Protein AF-A0A6V7JH47-F1 (afdb_monomer_lite)

InterPro domains:
  IPR002350 Kazal domain [PS51465] (185-225)
  IPR004156 Organic anion transporter polypeptide [PF03137] (1-206)
  IPR004156 Organic anion transporter polypeptide [PTHR11388] (1-222)
  IPR036058 Kazal domain superfamily [SSF100895] (189-223)
  IPR036259 MFS transporter superfamily [G3DSA:1.20.1250.20] (1-189)
  IPR036259 MFS transporter superfamily [SSF103473] (5-165)

pLDDT: mean 77.14, std 17.33, range [32.75, 96.62]

Radius of gyration: 30.22 Å; chains: 1; bounding box: 65×41×90 Å

Foldseek 3Di:
DPPPPVVVVVVVVVVVVVVVVVVVPDDPDDVVRVVVVVVVVVVVVVVDPDDDDDDDPDPPDPDVVVVVVVVVVQVPPPVNVVVVVVVVVLCVVCVVCLVCQLVCCCVQVVDDSVVSCCCSVVVVVVVVVVVVVVVVVCCVVVVDDPVVVVVVVVVVSVVVVVVVVVVVVPGDPVVVLQVVVVDDPPLPDPLCVVQVCPDDDQDWDADPVRDIDRDCSSVNNPDDD

Sequence (225 aa):
WLGAWWMGWIILAILLSIFAIIIALFPKTLPRAAARKVLALERSSKSTGMEKNTADEPVRPASLKDMAQTFKRLLSNNTLMCNNLATVFYFLGYMPYWIFMPKYIETQYRQSASFSSLITGTVGLVFTAFGILLSGLIISKFKPRARYLAGWNVIVALISVMGMISYAFLKCTANDNQIIMSGVPGAQSACIEDCNCDYVTYNPVCSDDGRTFISACHAGCKTLT

Organism: NCBI:txid1563983

Secondary structure (DSSP, 8-state):
---STTHHHHHHHHHHHHHHHHHHTS-SS-HHHHHHHHHHHHHHHHT--S---S---------HHHHHHHHHHHHT-HHHHHHHHHHHHHHHHHHHHHHHHHHHHHHHS---HHHHHHHHHHHHHHHHHHHHHHHHHHHHHH---HHHHHHHHHHHHHHHHHHHHHHHH---GGGGGGGGGSS-TT---THHHHHTGGG-----EE-TTS-EESSTTTTT-SS--

Structure (mmCIF, N/CA/C/O backbone):
data_AF-A0A6V7JH47-F1
#
_entry.id   AF-A0A6V7JH47-F1
#
loop_
_atom_site.group_PDB
_atom_site.id
_atom_site.type_symbol
_atom_site.label_atom_id
_atom_site.label_alt_id
_atom_site.label_comp_id
_atom_site.label_asym_id
_atom_site.label_entity_id
_atom_site.label_seq_id
_atom_site.pdbx_PDB_ins_code
_atom_site.Cartn_x
_atom_site.Cartn_y
_atom_site.Cartn_z
_atom_site.occupancy
_atom_site.B_iso_or_equiv
_atom_site.auth_seq_id
_atom_site.auth_comp_id
_atom_site.auth_asym_id
_atom_site.auth_atom_id
_atom_site.pdbx_PDB_model_num
ATOM 1 N N . TRP A 1 1 ? 26.624 4.850 -11.011 1.00 40.78 1 TRP A N 1
ATOM 2 C CA . TRP A 1 1 ? 26.764 5.886 -9.969 1.00 40.78 1 TRP A CA 1
ATOM 3 C C . TRP A 1 1 ? 25.389 6.119 -9.355 1.00 40.78 1 TRP A C 1
ATOM 5 O O . TRP A 1 1 ? 24.481 6.505 -10.081 1.00 40.78 1 TRP A O 1
ATOM 15 N N . LEU A 1 2 ? 25.191 5.794 -8.073 1.00 50.34 2 LEU A N 1
ATOM 16 C CA . LEU A 1 2 ? 23.960 6.150 -7.357 1.00 50.34 2 LEU A CA 1
ATOM 17 C C . LEU A 1 2 ? 23.964 7.677 -7.195 1.00 50.34 2 LEU A C 1
ATOM 19 O O . LEU A 1 2 ? 24.786 8.205 -6.453 1.00 50.34 2 LEU A O 1
ATOM 23 N N . GLY A 1 3 ? 23.116 8.382 -7.951 1.00 71.31 3 GLY A N 1
ATOM 24 C CA . GLY A 1 3 ? 22.941 9.836 -7.839 1.00 71.31 3 GLY A CA 1
ATOM 25 C C . GLY A 1 3 ? 22.455 10.257 -6.446 1.00 71.31 3 GLY A C 1
ATOM 26 O O . GLY A 1 3 ? 22.307 9.420 -5.562 1.00 71.31 3 GLY A O 1
ATOM 27 N N . ALA A 1 4 ? 22.189 11.548 -6.232 1.00 80.12 4 ALA A N 1
ATOM 28 C CA . ALA A 1 4 ? 21.815 12.133 -4.935 1.00 80.12 4 ALA A CA 1
ATOM 29 C C . ALA A 1 4 ? 20.419 11.704 -4.402 1.00 80.12 4 ALA A C 1
ATOM 31 O O . ALA A 1 4 ? 19.562 12.533 -4.110 1.00 80.12 4 ALA A O 1
ATOM 32 N N . TRP A 1 5 ? 20.184 10.399 -4.245 1.00 78.38 5 TRP A N 1
ATOM 33 C CA . TRP A 1 5 ? 18.945 9.782 -3.759 1.00 78.38 5 TRP A CA 1
ATOM 34 C C . TRP A 1 5 ? 18.572 10.221 -2.334 1.00 78.38 5 TRP A C 1
ATOM 36 O O . TRP A 1 5 ? 17.400 10.235 -1.967 1.00 78.38 5 TRP A O 1
ATOM 46 N N . TRP A 1 6 ? 19.565 10.631 -1.543 1.00 85.88 6 TRP A N 1
ATOM 47 C CA . TRP A 1 6 ? 19.395 11.102 -0.171 1.00 85.88 6 TRP A CA 1
ATOM 48 C C . TRP A 1 6 ? 18.726 12.482 -0.066 1.00 85.88 6 TRP A C 1
ATOM 50 O O . TRP A 1 6 ? 18.112 12.781 0.958 1.00 85.88 6 TRP A O 1
ATOM 60 N N . MET A 1 7 ? 18.780 13.304 -1.121 1.00 86.06 7 MET A N 1
ATOM 61 C CA . MET A 1 7 ? 18.179 14.646 -1.127 1.00 86.06 7 MET A CA 1
ATOM 62 C C . MET A 1 7 ? 16.661 14.608 -0.919 1.00 86.06 7 MET A C 1
ATOM 64 O O . MET A 1 7 ? 16.105 15.494 -0.269 1.00 86.06 7 MET A O 1
ATOM 68 N N . GLY A 1 8 ? 15.990 13.559 -1.408 1.00 86.56 8 GLY A N 1
ATOM 69 C CA . GLY A 1 8 ? 14.551 13.378 -1.205 1.00 86.56 8 GLY A CA 1
ATOM 70 C C . GLY A 1 8 ? 14.170 13.281 0.276 1.00 86.56 8 GLY A C 1
ATOM 71 O O . GLY A 1 8 ? 13.184 13.885 0.696 1.00 86.56 8 GLY A O 1
ATOM 72 N N . TRP A 1 9 ? 14.982 12.600 1.091 1.00 90.62 9 TRP A N 1
ATOM 73 C CA . TRP A 1 9 ? 14.731 12.456 2.529 1.00 90.62 9 TRP A CA 1
ATOM 74 C C . TRP A 1 9 ? 14.837 13.783 3.278 1.00 90.62 9 TRP A C 1
ATOM 76 O O . TRP A 1 9 ? 14.042 14.030 4.181 1.00 90.62 9 TRP A O 1
ATOM 86 N N . ILE A 1 10 ? 15.768 14.656 2.883 1.00 94.69 10 ILE A N 1
ATOM 87 C CA . ILE A 1 10 ? 15.931 15.979 3.501 1.00 94.69 10 ILE A CA 1
ATOM 88 C C . ILE A 1 10 ? 14.707 16.852 3.220 1.00 94.69 10 ILE A C 1
ATOM 90 O O . ILE A 1 10 ? 14.146 17.440 4.144 1.00 94.69 10 ILE A O 1
ATOM 94 N N . ILE A 1 11 ? 14.253 16.896 1.963 1.00 94.00 11 ILE A N 1
ATOM 95 C CA . ILE A 1 11 ? 13.069 17.676 1.576 1.00 94.00 11 ILE A CA 1
ATOM 96 C C . ILE A 1 11 ? 11.831 17.170 2.332 1.00 94.00 11 ILE A C 1
ATOM 98 O O . ILE A 1 11 ? 11.093 17.967 2.913 1.00 94.00 11 ILE A O 1
ATOM 102 N N . LEU A 1 12 ? 11.632 15.848 2.392 1.00 92.81 12 LEU A N 1
ATOM 103 C CA . LEU A 1 12 ? 10.528 15.242 3.141 1.00 92.81 12 LEU A CA 1
ATOM 104 C C . LEU A 1 12 ? 10.603 15.552 4.642 1.00 92.81 12 LEU A C 1
ATOM 106 O O . LEU A 1 12 ? 9.580 15.880 5.240 1.00 92.81 12 LEU A O 1
ATOM 110 N N . ALA A 1 13 ? 11.789 15.497 5.250 1.00 95.12 13 ALA A N 1
ATOM 111 C CA . ALA A 1 13 ? 11.975 15.806 6.666 1.00 95.12 13 ALA A CA 1
ATOM 112 C C . ALA A 1 13 ? 11.618 17.263 6.993 1.00 95.12 13 ALA A C 1
ATOM 114 O O . ALA A 1 13 ? 10.931 17.516 7.986 1.00 95.12 13 ALA A O 1
ATOM 115 N N . ILE A 1 14 ? 12.025 18.215 6.147 1.00 96.62 14 ILE A N 1
ATOM 116 C CA . ILE A 1 14 ? 11.687 19.636 6.316 1.00 96.62 14 ILE A CA 1
ATOM 117 C C . ILE A 1 14 ? 10.168 19.829 6.228 1.00 96.62 14 ILE A C 1
ATOM 119 O O . ILE A 1 14 ? 9.575 20.433 7.123 1.00 96.62 14 ILE A O 1
ATOM 123 N N . LEU A 1 15 ? 9.524 19.267 5.200 1.00 95.81 15 LEU A N 1
ATOM 124 C CA . LEU A 1 15 ? 8.072 19.369 5.023 1.00 95.81 15 LEU A CA 1
ATOM 125 C C . LEU A 1 15 ? 7.312 18.766 6.212 1.00 95.81 15 LEU A C 1
ATOM 127 O O . LEU A 1 15 ? 6.431 19.416 6.776 1.00 95.81 15 LEU A O 1
ATOM 131 N N . LEU A 1 16 ? 7.677 17.554 6.639 1.00 95.50 16 LEU A N 1
ATOM 132 C CA . LEU A 1 16 ? 7.055 16.893 7.788 1.00 95.50 16 LEU A CA 1
ATOM 133 C C . LEU A 1 16 ? 7.276 17.662 9.095 1.00 95.50 16 LEU A C 1
ATOM 135 O O . LEU A 1 16 ? 6.368 17.702 9.923 1.00 95.50 16 LEU A O 1
ATOM 139 N N . SER A 1 17 ? 8.429 18.310 9.271 1.00 95.75 17 SER A N 1
ATOM 140 C CA . SER A 1 17 ? 8.703 19.140 10.452 1.00 95.75 17 SER A CA 1
ATOM 141 C C . SER A 1 17 ? 7.778 20.356 10.515 1.00 95.75 17 SER A C 1
ATOM 143 O O . SER A 1 17 ? 7.236 20.657 11.577 1.00 95.75 17 SER A O 1
ATOM 145 N N . ILE A 1 18 ? 7.523 21.013 9.378 1.00 96.19 18 ILE A N 1
ATOM 146 C CA . ILE A 1 18 ? 6.571 22.133 9.298 1.00 96.19 18 ILE A CA 1
ATOM 147 C C . ILE A 1 18 ? 5.164 21.666 9.698 1.00 96.19 18 ILE A C 1
ATOM 149 O O . ILE A 1 18 ? 4.524 22.286 10.549 1.00 96.19 18 ILE A O 1
ATOM 153 N N . PHE A 1 19 ? 4.696 20.541 9.146 1.00 95.44 19 PHE A N 1
ATOM 154 C CA . PHE A 1 19 ? 3.393 19.975 9.515 1.00 95.44 19 PHE A CA 1
ATOM 155 C C . PHE A 1 19 ? 3.327 19.561 10.987 1.00 95.44 19 PHE A C 1
ATOM 157 O O . PHE A 1 19 ? 2.314 19.802 11.643 1.00 95.44 19 PHE A O 1
ATOM 164 N N . ALA A 1 20 ? 4.397 18.976 11.525 1.00 94.94 20 ALA A N 1
ATOM 165 C CA . ALA A 1 20 ? 4.473 18.596 12.929 1.00 94.94 20 ALA A CA 1
ATOM 166 C C . ALA A 1 20 ? 4.354 19.816 13.853 1.00 94.94 20 ALA A C 1
ATOM 168 O O . ALA A 1 20 ? 3.627 19.744 14.842 1.00 94.94 20 ALA A O 1
ATOM 169 N N . ILE A 1 21 ? 4.990 20.943 13.510 1.00 95.31 21 ILE A N 1
ATOM 170 C CA . ILE A 1 21 ? 4.847 22.202 14.255 1.00 95.31 21 ILE A CA 1
ATOM 171 C C . ILE A 1 21 ? 3.389 22.669 14.222 1.00 95.31 21 ILE A C 1
ATOM 173 O O . ILE A 1 21 ? 2.818 22.919 15.279 1.00 95.31 21 ILE A O 1
ATOM 177 N N . ILE A 1 22 ? 2.750 22.712 13.048 1.00 93.81 22 ILE A N 1
ATOM 178 C CA . ILE A 1 22 ? 1.334 23.111 12.924 1.00 93.81 22 ILE A CA 1
ATOM 179 C C . ILE A 1 22 ? 0.430 22.216 13.785 1.00 93.81 22 ILE A C 1
ATOM 181 O O . ILE A 1 22 ? -0.454 22.715 14.479 1.00 93.81 22 ILE A O 1
ATOM 185 N N . ILE A 1 23 ? 0.663 20.900 13.780 1.00 91.06 23 ILE A N 1
ATOM 186 C CA . ILE A 1 23 ? -0.092 19.949 14.606 1.00 91.06 23 ILE A CA 1
ATOM 187 C C . ILE A 1 23 ? 0.196 20.162 16.100 1.00 91.06 23 ILE A C 1
ATOM 189 O O . ILE A 1 23 ? -0.720 20.065 16.912 1.00 91.06 23 ILE A O 1
ATOM 193 N N . ALA A 1 24 ? 1.430 20.496 16.478 1.00 91.06 24 ALA A N 1
ATOM 194 C CA . ALA A 1 24 ? 1.808 20.755 17.866 1.00 91.06 24 ALA A CA 1
ATOM 195 C C . ALA A 1 24 ? 1.143 22.012 18.455 1.00 91.06 24 ALA A C 1
ATOM 197 O O . ALA A 1 24 ? 0.976 22.086 19.673 1.00 91.06 24 ALA A O 1
ATOM 198 N N . LEU A 1 25 ? 0.722 22.971 17.619 1.00 91.62 25 LEU A N 1
ATOM 199 C CA . LEU A 1 25 ? -0.078 24.121 18.060 1.00 91.62 25 LEU A CA 1
ATOM 200 C C . LEU A 1 25 ? -1.513 23.731 18.457 1.00 91.62 25 LEU A C 1
ATOM 202 O O . LEU A 1 25 ? -2.182 24.505 19.145 1.00 91.62 25 LEU A O 1
ATOM 206 N N . PHE A 1 26 ? -2.009 22.554 18.055 1.00 88.62 26 PHE A N 1
ATOM 207 C CA . PHE A 1 26 ? -3.324 22.107 18.503 1.00 88.62 26 PHE A CA 1
ATOM 208 C C . PHE A 1 26 ? -3.313 21.781 20.004 1.00 88.62 26 PHE A C 1
ATOM 210 O O . PHE A 1 26 ? -2.362 21.192 20.525 1.00 88.62 26 PHE A O 1
ATOM 217 N N . PRO A 1 27 ? -4.395 22.116 20.728 1.00 82.50 27 PRO A N 1
ATOM 218 C CA . PRO A 1 27 ? -4.491 21.820 22.147 1.00 82.50 27 PRO A CA 1
ATOM 219 C C . PRO A 1 27 ? -4.457 20.307 22.386 1.00 82.50 27 PRO A C 1
ATOM 221 O O . PRO A 1 27 ? -5.116 19.538 21.683 1.00 82.50 27 PRO A O 1
ATOM 224 N N . LYS A 1 28 ? -3.755 19.885 23.449 1.00 76.06 28 LYS A N 1
ATOM 225 C CA . LYS A 1 28 ? -3.611 18.469 23.856 1.00 76.06 28 LYS A CA 1
ATOM 226 C C . LYS A 1 28 ? -4.944 17.724 23.961 1.00 76.06 28 LYS A C 1
ATOM 228 O O . LYS A 1 28 ? -4.995 16.509 23.801 1.00 76.06 28 LYS A O 1
ATOM 233 N N . THR A 1 29 ? -6.024 18.446 24.251 1.00 76.50 29 THR A N 1
ATOM 234 C CA . THR A 1 29 ? -7.383 17.916 24.189 1.00 76.50 29 THR A CA 1
ATOM 235 C C . THR A 1 29 ? -8.270 18.899 23.446 1.00 76.50 29 THR A C 1
ATOM 237 O O . THR A 1 29 ? -8.327 20.080 23.779 1.00 76.50 29 THR A O 1
ATOM 240 N N . LEU A 1 30 ? -8.977 18.409 22.430 1.00 80.56 30 LEU A N 1
ATOM 241 C CA . LEU A 1 30 ? -9.999 19.202 21.762 1.00 80.56 30 LEU A CA 1
ATOM 242 C C . LEU A 1 30 ? -11.164 19.429 22.745 1.00 80.56 30 LEU A C 1
ATOM 244 O O . LEU A 1 30 ? -11.614 18.462 23.370 1.00 80.56 30 LEU A O 1
ATOM 248 N N . PRO A 1 31 ? -11.723 20.648 22.851 1.00 74.94 31 PRO A N 1
ATOM 249 C CA . PRO A 1 31 ? -12.793 20.963 23.807 1.00 74.94 31 PRO A CA 1
ATOM 250 C C . PRO A 1 31 ? -14.026 20.062 23.630 1.00 74.94 31 PRO A C 1
ATOM 252 O O . PRO A 1 31 ? -14.674 19.669 24.597 1.00 74.94 31 PRO A O 1
ATOM 255 N N . ARG A 1 32 ? -14.298 19.620 22.396 1.00 74.00 32 ARG A N 1
ATOM 256 C CA . ARG A 1 32 ? -15.377 18.672 22.082 1.00 74.00 32 ARG A CA 1
ATOM 257 C C . ARG A 1 32 ? -15.099 17.247 22.584 1.00 74.00 32 ARG A C 1
ATOM 259 O O . ARG A 1 32 ? -16.035 16.535 22.943 1.00 74.00 32 ARG A O 1
ATOM 266 N N . ALA A 1 33 ? -13.832 16.829 22.625 1.00 73.75 33 ALA A N 1
ATOM 267 C CA . ALA A 1 33 ? -13.420 15.542 23.187 1.00 73.75 33 ALA A CA 1
ATOM 268 C C . ALA A 1 33 ? -13.481 15.564 24.722 1.00 73.75 33 ALA A C 1
ATOM 270 O O . ALA A 1 33 ? -13.969 14.606 25.321 1.00 73.75 33 ALA A O 1
ATOM 271 N N . ALA A 1 34 ? -13.082 16.678 25.345 1.00 72.00 34 ALA A N 1
ATOM 272 C CA . ALA A 1 34 ? -13.249 16.899 26.781 1.00 72.00 34 ALA A CA 1
ATOM 273 C C . ALA A 1 34 ? -14.736 16.886 27.182 1.00 72.00 34 ALA A C 1
ATOM 275 O O . ALA A 1 34 ? -15.121 16.135 28.076 1.00 72.00 34 ALA A O 1
ATOM 276 N N . ALA A 1 35 ? -15.594 17.603 26.447 1.00 74.88 35 ALA A N 1
ATOM 277 C CA . ALA A 1 35 ? -17.041 17.601 26.677 1.00 74.88 35 ALA A CA 1
ATOM 278 C C . ALA A 1 35 ? -17.666 16.202 26.517 1.00 74.88 35 ALA A C 1
ATOM 280 O O . ALA A 1 35 ? -18.465 15.774 27.347 1.00 74.88 35 ALA A O 1
ATOM 281 N N . ARG A 1 36 ? -17.271 15.436 25.487 1.00 77.31 36 ARG A N 1
ATOM 282 C CA . ARG A 1 36 ? -17.755 14.056 25.297 1.00 77.31 36 ARG A CA 1
ATOM 283 C C . ARG A 1 36 ? -17.286 13.121 26.420 1.00 77.31 36 ARG A C 1
ATOM 285 O O . ARG A 1 36 ? -18.035 12.220 26.788 1.00 77.31 36 ARG A O 1
ATOM 292 N N . LYS A 1 37 ? -16.088 13.339 26.974 1.00 71.31 37 LYS A N 1
ATOM 293 C CA . LYS A 1 37 ? -15.569 12.582 28.123 1.00 71.31 37 LYS A CA 1
ATOM 294 C C . LYS A 1 37 ? -16.406 12.838 29.379 1.00 71.31 37 LYS A C 1
ATOM 296 O O . LYS A 1 37 ? -16.787 11.877 30.035 1.00 71.31 37 LYS A O 1
ATOM 301 N N . VAL A 1 38 ? -16.760 14.094 29.657 1.00 75.69 38 VAL A N 1
ATOM 302 C CA . VAL A 1 38 ? -17.651 14.452 30.777 1.00 75.69 38 VAL A CA 1
ATOM 303 C C . VAL A 1 38 ? -19.038 13.824 30.597 1.00 75.69 38 VAL A C 1
ATOM 305 O O . VAL A 1 38 ? -19.512 13.128 31.487 1.00 75.69 38 VAL A O 1
ATOM 308 N N . LEU A 1 39 ? -19.638 13.938 29.406 1.00 75.81 39 LEU A N 1
ATOM 309 C CA . LEU A 1 39 ? -20.946 13.333 29.110 1.00 75.81 39 LEU A CA 1
ATOM 310 C C . LEU A 1 39 ? -20.950 11.795 29.203 1.00 75.81 39 LEU A C 1
ATOM 312 O O . LEU A 1 39 ? -21.966 11.197 29.553 1.00 75.81 39 LEU A O 1
ATOM 316 N N . ALA A 1 40 ? -19.840 11.133 28.863 1.00 72.38 40 ALA A N 1
ATOM 317 C CA . ALA A 1 40 ? -19.709 9.683 29.005 1.00 72.38 40 ALA A CA 1
ATOM 318 C C . ALA A 1 40 ? -19.658 9.257 30.482 1.00 72.38 40 ALA A C 1
ATOM 320 O O . ALA A 1 40 ? -20.281 8.260 30.845 1.00 72.38 40 ALA A O 1
ATOM 321 N N . LEU A 1 41 ? -18.982 10.040 31.330 1.00 70.38 41 LEU A N 1
ATOM 322 C CA . LEU A 1 41 ? -18.949 9.827 32.780 1.00 70.38 41 LEU A CA 1
ATOM 323 C C . LEU A 1 41 ? -20.332 10.055 33.408 1.00 70.38 41 LEU A C 1
ATOM 325 O O . LEU A 1 41 ? -20.789 9.228 34.191 1.00 70.38 41 LEU A O 1
ATOM 329 N N . GLU A 1 42 ? -21.046 11.105 32.995 1.00 71.56 42 GLU A N 1
ATOM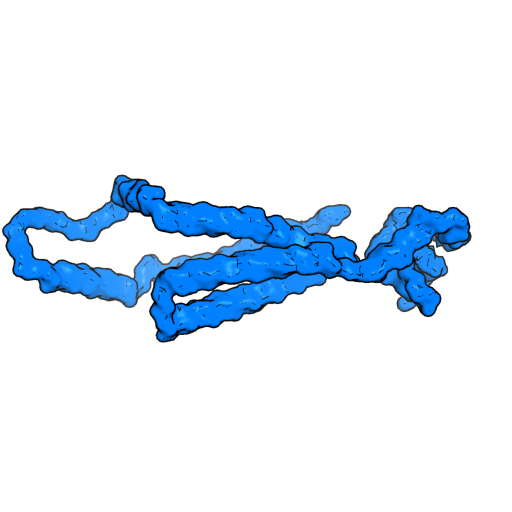 330 C CA . GLU A 1 42 ? -22.413 11.385 33.464 1.00 71.56 42 GLU A CA 1
ATOM 331 C C . GLU A 1 42 ? -23.440 10.328 33.025 1.00 71.56 42 GLU A C 1
ATOM 333 O O . GLU A 1 42 ? -24.394 10.032 33.745 1.00 71.56 42 GLU A O 1
ATOM 338 N N . ARG A 1 43 ? -23.277 9.734 31.836 1.00 68.06 43 ARG A N 1
ATOM 339 C CA . ARG A 1 43 ? -24.136 8.620 31.396 1.00 68.06 43 ARG A CA 1
ATOM 340 C C . ARG A 1 43 ? -23.861 7.342 32.180 1.00 68.06 43 ARG A C 1
ATOM 342 O O . ARG A 1 43 ? -24.811 6.643 32.514 1.00 68.06 43 ARG A O 1
ATOM 349 N N . SER A 1 44 ? -22.593 7.071 32.488 1.00 60.53 44 SER A N 1
ATOM 350 C CA . SER A 1 44 ? -22.194 5.929 33.316 1.00 60.53 44 SER A CA 1
ATOM 351 C C . SE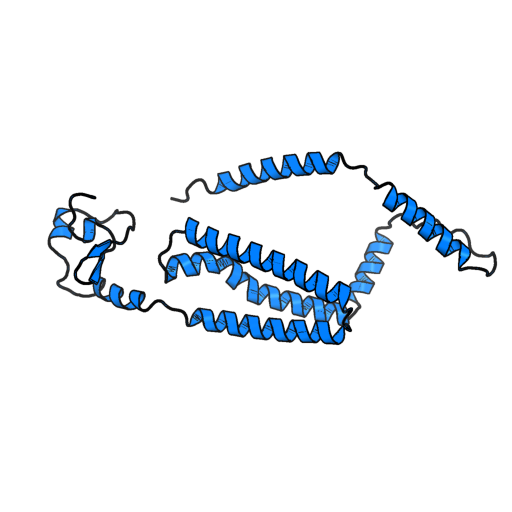R A 1 44 ? -22.675 6.057 34.765 1.00 60.53 44 SER A C 1
ATOM 353 O O . SER A 1 44 ? -22.928 5.041 35.408 1.00 60.53 44 SER A O 1
ATOM 355 N N . SER A 1 45 ? -22.819 7.280 35.288 1.00 57.94 45 SER A N 1
ATOM 356 C CA . SER A 1 45 ? -23.363 7.503 36.633 1.00 57.94 45 SER A CA 1
ATOM 357 C C . SER A 1 45 ? -24.893 7.416 36.674 1.00 57.94 45 SER A C 1
ATOM 359 O O . SER A 1 45 ? -25.447 6.920 37.650 1.00 57.94 45 SER A O 1
ATOM 361 N N . LYS A 1 46 ? -25.594 7.816 35.602 1.00 56.12 46 LYS A N 1
ATOM 362 C CA . LYS A 1 46 ? -27.065 7.725 35.510 1.00 56.12 46 LYS A CA 1
ATOM 363 C C . LYS A 1 46 ? -27.607 6.321 35.215 1.00 56.12 46 LYS A C 1
ATOM 365 O O . LYS A 1 46 ? -28.757 6.055 35.546 1.00 56.12 46 LYS A O 1
ATOM 370 N N . SER A 1 47 ? -26.826 5.426 34.604 1.00 51.59 47 SER A N 1
ATOM 371 C CA . SER A 1 47 ? -27.270 4.054 34.293 1.00 51.59 47 SER A CA 1
ATOM 372 C C . SER A 1 47 ? -27.241 3.091 35.486 1.00 51.59 47 SER A C 1
ATOM 374 O O . SER A 1 47 ? -27.737 1.975 35.364 1.00 51.59 47 SER A O 1
ATOM 376 N N . THR A 1 48 ? -26.677 3.496 36.625 1.00 45.91 48 THR A N 1
ATOM 377 C CA . THR A 1 48 ? -26.423 2.606 37.768 1.00 45.91 48 THR A CA 1
ATOM 378 C C . THR A 1 48 ? -27.233 3.066 38.979 1.00 45.91 48 THR A C 1
ATOM 380 O O . THR A 1 48 ? -26.707 3.579 39.959 1.00 45.91 48 THR A O 1
ATOM 383 N N . GLY A 1 49 ? -28.554 2.906 38.894 1.00 46.12 49 GLY A N 1
ATOM 384 C CA . GLY A 1 49 ? -29.487 3.092 40.008 1.00 46.12 49 GLY A CA 1
ATOM 385 C C . GLY A 1 49 ? -29.520 1.901 40.971 1.00 46.12 49 GLY A C 1
ATOM 386 O O . GLY A 1 49 ? -30.607 1.445 41.307 1.00 46.12 49 GLY A O 1
ATOM 387 N N . MET A 1 50 ? -28.364 1.368 41.388 1.00 37.53 50 MET A N 1
ATOM 388 C CA . MET A 1 50 ? -28.308 0.315 42.408 1.00 37.53 50 MET A CA 1
ATOM 389 C C . MET A 1 50 ? -27.102 0.500 43.337 1.00 37.53 50 MET A C 1
ATOM 391 O O . MET A 1 50 ? -25.960 0.505 42.895 1.00 37.53 50 MET A O 1
ATOM 395 N N . GLU A 1 51 ? -27.440 0.705 44.611 1.00 35.06 51 GLU A N 1
ATOM 396 C CA . GLU A 1 51 ? -26.672 0.568 45.853 1.00 35.06 51 GLU A CA 1
ATOM 397 C C . GLU A 1 51 ? -25.195 1.001 45.912 1.00 35.06 51 GLU A C 1
ATOM 399 O O . GLU A 1 51 ? -24.266 0.372 45.412 1.00 35.06 51 GLU A O 1
ATOM 404 N N . LYS A 1 52 ? -24.996 2.051 46.721 1.00 40.88 52 LYS A N 1
ATOM 405 C CA . LYS A 1 52 ? -23.782 2.335 47.493 1.00 40.88 52 LYS A CA 1
ATOM 406 C C . LYS A 1 52 ? -23.283 1.056 48.181 1.00 40.88 52 LYS A C 1
ATOM 408 O O . LYS A 1 52 ? -23.926 0.637 49.133 1.00 40.88 52 LYS A O 1
ATOM 413 N N . ASN A 1 53 ? -22.165 0.481 47.728 1.00 33.56 53 ASN A N 1
ATOM 414 C CA . ASN A 1 53 ? -21.149 -0.215 48.545 1.00 33.56 53 ASN A CA 1
ATOM 415 C C . ASN A 1 53 ? -20.055 -0.848 47.664 1.00 33.56 53 ASN A C 1
ATOM 417 O O . ASN A 1 53 ? -19.844 -2.052 47.674 1.00 33.56 53 ASN A O 1
ATOM 421 N N . THR A 1 54 ? -19.318 -0.029 46.919 1.00 32.75 54 THR A N 1
ATOM 422 C CA . THR A 1 54 ? -17.906 -0.307 46.610 1.00 32.75 54 THR A CA 1
ATOM 423 C C . THR A 1 54 ? -17.275 1.013 46.217 1.00 32.75 54 THR A C 1
ATOM 425 O O . THR A 1 54 ? -17.846 1.758 45.424 1.00 32.75 54 THR A O 1
ATOM 428 N N . ALA A 1 55 ? -16.157 1.327 46.862 1.00 36.22 55 ALA A N 1
ATOM 429 C CA . ALA A 1 55 ? -15.401 2.547 46.668 1.00 36.22 55 ALA A CA 1
ATOM 430 C C . ALA A 1 55 ? -15.198 2.846 45.176 1.00 36.22 55 ALA A C 1
ATOM 432 O O . ALA A 1 55 ? -14.711 2.000 44.433 1.00 36.22 55 ALA A O 1
ATOM 433 N N . ASP A 1 56 ? -15.637 4.042 44.790 1.00 36.41 56 ASP A N 1
ATOM 434 C CA . ASP A 1 56 ? -14.985 4.950 43.851 1.00 36.41 56 ASP A CA 1
ATOM 435 C C . ASP A 1 56 ? -14.046 4.261 42.840 1.00 36.41 56 ASP A C 1
ATOM 437 O O . ASP A 1 56 ? -12.895 3.957 43.143 1.00 36.41 56 ASP A O 1
ATOM 441 N N . GLU A 1 57 ? -14.532 4.025 41.619 1.00 39.62 57 GLU A N 1
ATOM 442 C CA . GLU A 1 57 ? -13.673 3.833 40.446 1.00 39.62 57 GLU A CA 1
ATOM 443 C C . GLU A 1 57 ? -13.533 5.201 39.756 1.00 39.62 57 GLU A C 1
ATOM 445 O O . GLU A 1 57 ? -14.264 5.498 38.802 1.00 39.62 57 GLU A O 1
ATOM 450 N N . PRO A 1 58 ? -12.619 6.079 40.220 1.00 44.50 58 PRO A N 1
ATOM 451 C CA . PRO A 1 58 ? -12.163 7.181 39.397 1.00 44.50 58 PRO A CA 1
ATOM 452 C C . PRO A 1 58 ? -11.556 6.559 38.143 1.00 44.50 58 PRO A C 1
ATOM 454 O O . PRO A 1 58 ? -10.868 5.546 38.234 1.00 44.50 58 PRO A O 1
ATOM 457 N N . VAL A 1 59 ? -11.825 7.150 36.974 1.00 55.47 59 VAL A N 1
ATOM 458 C CA . VAL A 1 59 ? -11.218 6.794 35.680 1.00 55.47 59 VAL A CA 1
ATOM 459 C C . VAL A 1 59 ? -9.795 6.282 35.902 1.00 55.47 59 VAL A C 1
ATOM 461 O O . VAL A 1 59 ? -8.910 7.092 36.189 1.00 55.47 59 VAL A O 1
ATOM 464 N N . ARG A 1 60 ? -9.601 4.952 35.839 1.00 52.94 60 ARG A N 1
ATOM 465 C CA . ARG A 1 60 ? -8.332 4.336 36.240 1.00 52.94 60 ARG A CA 1
ATOM 466 C C . ARG A 1 60 ? -7.198 5.044 35.500 1.00 52.94 60 ARG A C 1
ATOM 468 O O . ARG A 1 60 ? -7.286 5.175 34.271 1.00 52.94 60 ARG A O 1
ATOM 475 N N . PRO A 1 61 ? -6.162 5.543 36.201 1.00 60.44 61 PRO A N 1
ATOM 476 C CA . PRO A 1 61 ? -4.996 6.091 35.527 1.00 60.44 61 PRO A CA 1
ATOM 477 C C . PRO A 1 61 ? -4.479 5.017 34.574 1.00 60.44 61 PRO A C 1
ATOM 479 O O . PRO A 1 61 ? -4.444 3.845 34.943 1.00 60.44 61 PRO A O 1
ATOM 482 N N . ALA A 1 62 ? -4.150 5.401 33.337 1.00 63.12 62 ALA A N 1
ATOM 483 C CA . ALA A 1 62 ? -3.691 4.465 32.318 1.00 63.12 62 ALA A CA 1
ATOM 484 C C . ALA A 1 62 ? -2.523 3.640 32.880 1.00 63.12 62 ALA A C 1
ATOM 486 O O . ALA A 1 62 ? -1.407 4.134 33.027 1.00 63.12 62 ALA A O 1
ATOM 487 N N . SER A 1 63 ? -2.817 2.399 33.262 1.00 81.50 63 SER A N 1
ATOM 488 C CA . SER A 1 63 ? -1.879 1.522 33.944 1.00 81.50 63 SER A CA 1
ATOM 489 C C . SER A 1 63 ? -1.262 0.582 32.923 1.00 81.50 63 SER A C 1
ATOM 491 O O . SER A 1 63 ? -1.970 -0.063 32.146 1.00 81.50 63 SER A O 1
ATOM 493 N N . LEU A 1 64 ? 0.067 0.458 32.936 1.00 82.88 64 LEU A N 1
ATOM 494 C CA . LEU A 1 64 ? 0.778 -0.496 32.078 1.00 82.88 64 LEU A CA 1
ATOM 495 C C . LEU A 1 64 ? 0.307 -1.937 32.324 1.00 82.88 64 LEU A C 1
ATOM 497 O O . LEU A 1 64 ? 0.292 -2.749 31.400 1.00 82.88 64 LEU A O 1
ATOM 501 N N . LYS A 1 65 ? -0.140 -2.244 33.548 1.00 83.00 65 LYS A N 1
ATOM 502 C CA . LYS A 1 65 ? -0.706 -3.549 33.903 1.00 83.00 65 LYS A CA 1
ATOM 503 C C . LYS A 1 65 ? -2.050 -3.792 33.212 1.00 83.00 65 LYS A C 1
ATOM 505 O O . LYS A 1 65 ? -2.260 -4.874 32.667 1.00 83.00 65 LYS A O 1
ATOM 510 N N . ASP A 1 66 ? -2.907 -2.775 33.158 1.00 81.06 66 ASP A N 1
ATOM 511 C CA . ASP A 1 66 ? -4.195 -2.843 32.457 1.00 81.06 66 ASP A CA 1
ATOM 512 C C . ASP A 1 66 ? -3.993 -2.932 30.937 1.00 81.06 66 ASP A C 1
ATOM 514 O O . ASP A 1 66 ? -4.694 -3.684 30.251 1.00 81.06 66 ASP A O 1
ATOM 518 N N . MET A 1 67 ? -2.978 -2.241 30.403 1.00 86.31 67 MET A N 1
ATOM 519 C CA . MET A 1 67 ? -2.568 -2.365 29.001 1.00 86.31 67 MET A CA 1
ATOM 520 C C . MET A 1 67 ? -2.090 -3.787 28.683 1.00 86.31 67 MET A C 1
ATOM 522 O O . MET A 1 67 ? -2.562 -4.384 27.717 1.00 86.31 67 MET A O 1
ATOM 526 N N . ALA A 1 68 ? -1.211 -4.362 29.509 1.00 87.62 68 ALA A N 1
ATOM 527 C CA . ALA A 1 68 ? -0.702 -5.720 29.323 1.00 87.62 68 ALA A CA 1
ATOM 528 C C . ALA A 1 68 ? -1.813 -6.778 29.436 1.00 87.62 68 ALA A C 1
ATOM 530 O O . ALA A 1 68 ? -1.875 -7.705 28.627 1.00 87.62 68 ALA A O 1
ATOM 531 N N . GLN A 1 69 ? -2.735 -6.623 30.391 1.00 87.19 69 GLN A N 1
ATOM 532 C CA . GLN A 1 69 ? -3.893 -7.508 30.527 1.00 87.19 69 GLN A CA 1
ATOM 533 C C . GLN A 1 69 ? -4.822 -7.415 29.309 1.00 87.19 69 GLN A C 1
ATOM 535 O O . GLN A 1 69 ? -5.282 -8.442 28.801 1.00 87.19 69 GLN A O 1
ATOM 540 N N . THR A 1 70 ? -5.057 -6.204 28.800 1.00 87.25 70 THR A N 1
ATOM 541 C CA . THR A 1 70 ? -5.843 -5.981 27.579 1.00 87.25 70 THR A CA 1
ATOM 542 C C . THR A 1 70 ? -5.161 -6.606 26.367 1.00 87.25 70 THR A C 1
ATOM 544 O O . THR A 1 70 ? -5.813 -7.301 25.591 1.00 87.25 70 THR A O 1
ATOM 547 N N . PHE A 1 71 ? -3.845 -6.439 26.237 1.00 88.00 71 PHE A N 1
ATOM 548 C CA . PHE A 1 71 ? -3.060 -7.025 25.154 1.00 88.00 71 PHE A CA 1
ATOM 549 C C . PHE A 1 71 ? -3.096 -8.556 25.194 1.00 88.00 71 PHE A C 1
ATOM 551 O O . PHE A 1 71 ? -3.354 -9.195 24.176 1.00 88.00 71 PHE A O 1
ATOM 558 N N . LYS A 1 72 ? -2.951 -9.158 26.382 1.00 89.69 72 LYS A N 1
ATOM 559 C CA . LYS A 1 72 ? -3.085 -10.610 26.577 1.00 89.69 72 LYS A CA 1
ATOM 560 C C . LYS A 1 72 ? -4.480 -11.107 26.196 1.00 89.69 72 LYS A C 1
ATOM 562 O O . LYS A 1 72 ? -4.606 -12.132 25.531 1.00 89.69 72 LYS A O 1
ATOM 567 N N . ARG A 1 73 ? -5.535 -10.381 26.578 1.00 89.44 73 ARG A N 1
ATOM 568 C CA . ARG A 1 73 ? -6.916 -10.708 26.188 1.00 89.44 73 ARG A CA 1
ATOM 569 C C . ARG A 1 73 ? -7.114 -10.614 24.674 1.00 89.44 73 ARG A C 1
ATOM 571 O O . ARG A 1 73 ? -7.818 -11.442 24.103 1.00 89.44 73 ARG A O 1
ATOM 578 N N . LEU A 1 74 ? -6.493 -9.623 24.039 1.00 90.31 74 LEU A N 1
ATOM 579 C CA . LEU A 1 74 ? -6.546 -9.416 22.597 1.00 90.31 74 LEU A CA 1
ATOM 580 C C . LEU A 1 74 ? -5.840 -10.561 21.852 1.00 90.31 74 LEU A C 1
ATOM 582 O O . LEU A 1 74 ? -6.424 -11.132 20.935 1.00 90.31 74 LEU A O 1
ATOM 586 N N . LEU A 1 75 ? -4.650 -10.956 22.315 1.00 88.75 75 LEU A N 1
ATOM 587 C CA . LEU A 1 75 ? -3.887 -12.108 21.814 1.00 88.75 75 LEU A CA 1
ATOM 588 C C . LEU A 1 75 ? -4.597 -13.449 22.037 1.00 88.75 75 LEU A C 1
ATOM 590 O O . LEU A 1 75 ? -4.489 -14.347 21.215 1.00 88.75 75 LEU A O 1
ATOM 594 N N . SER A 1 76 ? -5.346 -13.602 23.128 1.00 90.94 76 SER A N 1
ATOM 595 C CA . SER A 1 76 ? -6.084 -14.840 23.410 1.00 90.94 76 SER A CA 1
ATOM 596 C C . SER A 1 76 ? -7.368 -14.987 22.582 1.00 90.94 76 SER A C 1
ATOM 598 O O . SER A 1 76 ? -8.038 -16.016 22.669 1.00 90.94 76 SER A O 1
ATOM 600 N N . ASN A 1 77 ? -7.758 -13.969 21.808 1.00 93.69 77 ASN A N 1
ATOM 601 C CA . ASN A 1 77 ? -8.930 -14.047 20.947 1.00 93.69 77 ASN A CA 1
ATOM 602 C C . ASN A 1 77 ? -8.570 -14.727 19.619 1.00 93.69 77 ASN A C 1
ATOM 604 O O . ASN A 1 77 ? -8.065 -14.083 18.697 1.00 93.69 77 ASN A O 1
ATOM 608 N N . ASN A 1 78 ? -8.905 -16.014 19.501 1.00 88.94 78 ASN A N 1
ATOM 609 C CA . ASN A 1 78 ? -8.611 -16.824 18.315 1.00 88.94 78 ASN A CA 1
ATOM 610 C C . ASN A 1 78 ? -9.128 -16.203 17.009 1.00 88.94 78 ASN A C 1
ATOM 612 O O . ASN A 1 78 ? -8.432 -16.244 16.002 1.00 88.94 78 ASN A O 1
ATOM 616 N N . THR A 1 79 ? -10.307 -15.569 17.012 1.00 88.25 79 THR A N 1
ATOM 617 C CA . THR A 1 79 ? -10.857 -14.952 15.789 1.00 88.25 79 THR A CA 1
ATOM 618 C C . THR A 1 79 ? -9.982 -13.793 15.319 1.00 88.25 79 THR A C 1
ATOM 620 O O . THR A 1 79 ? -9.690 -13.660 14.131 1.00 88.25 79 THR A O 1
ATOM 623 N N . LEU A 1 80 ? -9.534 -12.961 16.261 1.00 88.12 80 LEU A N 1
ATOM 624 C CA . LEU A 1 80 ? -8.670 -11.829 15.954 1.00 88.12 80 LEU A CA 1
ATOM 625 C C . LEU A 1 80 ? -7.279 -12.289 15.518 1.00 88.12 80 LEU A C 1
ATOM 627 O O . LEU A 1 80 ? -6.736 -11.735 14.565 1.00 88.12 80 LEU A O 1
ATOM 631 N N . MET A 1 81 ? -6.722 -13.302 16.184 1.00 93.56 81 MET A N 1
ATOM 632 C CA . MET A 1 81 ? -5.419 -13.857 15.825 1.00 93.56 81 MET A CA 1
ATOM 633 C C . MET A 1 81 ? -5.436 -14.506 14.444 1.00 93.56 81 MET A C 1
ATOM 635 O O . MET A 1 81 ? -4.552 -14.217 13.645 1.00 93.56 81 MET A O 1
ATOM 639 N N . CYS A 1 82 ? -6.461 -15.295 14.108 1.00 90.56 82 CYS A N 1
ATOM 640 C CA . CYS A 1 82 ? -6.607 -15.857 12.763 1.00 90.56 82 CYS A CA 1
ATOM 641 C C . CYS A 1 82 ? -6.723 -14.757 11.697 1.00 90.56 82 CYS A C 1
ATOM 643 O O . CYS A 1 82 ? -6.080 -14.847 10.653 1.00 90.56 82 CYS A O 1
ATOM 645 N N . ASN A 1 83 ? -7.489 -13.693 11.962 1.00 88.50 83 ASN A N 1
ATOM 646 C CA . ASN A 1 83 ? -7.600 -12.562 11.039 1.00 88.50 83 ASN A CA 1
ATOM 647 C C . ASN A 1 83 ? -6.270 -11.799 10.881 1.00 88.50 83 ASN A C 1
ATOM 649 O O . ASN A 1 83 ? -5.905 -11.406 9.773 1.00 88.50 83 ASN A O 1
ATOM 653 N N . ASN A 1 84 ? -5.531 -11.601 11.976 1.00 91.00 84 ASN A N 1
ATOM 654 C CA . ASN A 1 84 ? -4.214 -10.969 11.938 1.00 91.00 84 ASN A CA 1
ATOM 655 C C . ASN A 1 84 ? -3.214 -11.826 11.154 1.00 91.00 84 ASN A C 1
ATOM 657 O O . ASN A 1 84 ? -2.563 -11.316 10.249 1.00 91.00 84 ASN A O 1
ATOM 661 N N . LEU A 1 85 ? -3.175 -13.131 11.422 1.00 92.31 85 LEU A N 1
ATOM 662 C CA . LEU A 1 85 ? -2.321 -14.079 10.717 1.00 92.31 85 LEU A CA 1
ATOM 663 C C . LEU A 1 85 ? -2.616 -14.092 9.208 1.00 92.31 85 LEU A C 1
ATOM 665 O O . LEU A 1 85 ? -1.693 -13.990 8.404 1.00 92.31 85 LEU A O 1
ATOM 669 N N . ALA A 1 86 ? -3.893 -14.125 8.815 1.00 90.25 86 ALA A N 1
ATOM 670 C CA . ALA A 1 86 ? -4.297 -14.016 7.411 1.00 90.25 86 ALA A CA 1
ATOM 671 C C . ALA A 1 86 ? -3.812 -12.703 6.767 1.00 90.25 86 ALA A C 1
ATOM 673 O O . ALA A 1 86 ? -3.320 -12.701 5.640 1.00 90.25 86 ALA A O 1
ATOM 674 N N . THR A 1 87 ? -3.894 -11.592 7.504 1.00 89.94 87 THR A N 1
ATOM 675 C CA . THR A 1 87 ? -3.409 -10.281 7.046 1.00 89.94 87 THR A CA 1
ATOM 676 C C . THR A 1 87 ? -1.888 -10.276 6.866 1.00 89.94 87 THR A C 1
ATOM 678 O O . THR A 1 87 ? -1.393 -9.741 5.878 1.00 89.94 87 THR A O 1
ATOM 681 N N . VAL A 1 88 ? -1.139 -10.910 7.773 1.00 93.94 88 VAL A N 1
ATOM 682 C CA . VAL A 1 88 ? 0.322 -11.045 7.662 1.00 93.94 88 VAL A CA 1
ATOM 683 C C . VAL A 1 88 ? 0.704 -11.819 6.401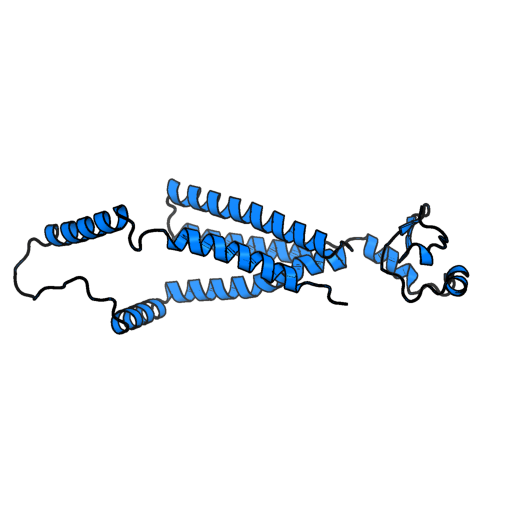 1.00 93.94 88 VAL A C 1
ATOM 685 O O . VAL A 1 88 ? 1.535 -11.339 5.634 1.00 93.94 88 VAL A O 1
ATOM 688 N N . PHE A 1 89 ? 0.070 -12.966 6.137 1.00 91.81 89 PHE A N 1
ATOM 689 C CA . PHE A 1 89 ? 0.323 -13.735 4.912 1.00 91.81 89 PHE A CA 1
ATOM 690 C C . PHE A 1 89 ? -0.018 -12.947 3.644 1.00 91.81 89 PHE A C 1
ATOM 692 O O . PHE A 1 89 ? 0.743 -12.984 2.677 1.00 91.81 89 PHE A O 1
ATOM 699 N N . TYR A 1 90 ? -1.118 -12.189 3.660 1.00 89.69 90 TYR A N 1
ATOM 700 C CA . TYR A 1 90 ? -1.478 -11.302 2.554 1.00 89.69 90 TYR A CA 1
ATOM 701 C C . TYR A 1 90 ? -0.390 -10.249 2.289 1.00 89.69 90 TYR A C 1
ATOM 703 O O . TYR A 1 90 ? 0.060 -10.099 1.153 1.00 89.69 90 TYR A O 1
ATOM 711 N N . PHE A 1 91 ? 0.084 -9.557 3.331 1.00 90.69 91 PHE A N 1
ATOM 712 C CA . PHE A 1 91 ? 1.156 -8.568 3.190 1.00 90.69 91 PHE A CA 1
ATOM 713 C C . PHE A 1 91 ? 2.472 -9.193 2.735 1.00 90.69 91 PHE A C 1
ATOM 715 O O . PHE A 1 91 ? 3.144 -8.614 1.886 1.00 90.69 91 PHE A O 1
ATOM 722 N N . LEU A 1 92 ? 2.828 -10.370 3.251 1.00 92.25 92 LEU A N 1
ATOM 723 C CA . LEU A 1 92 ? 4.045 -11.075 2.851 1.00 92.25 92 LEU A CA 1
ATOM 724 C C . LEU A 1 92 ? 4.040 -11.408 1.351 1.00 92.25 92 LEU A C 1
ATOM 726 O O . LEU A 1 92 ? 5.066 -11.256 0.695 1.00 92.25 92 LEU A O 1
ATOM 730 N N . GLY A 1 93 ? 2.890 -11.813 0.802 1.00 89.12 93 GLY A N 1
ATOM 731 C CA . GLY A 1 93 ? 2.743 -12.081 -0.631 1.00 89.12 93 GLY A CA 1
ATOM 732 C C . GLY A 1 93 ? 2.690 -10.816 -1.495 1.00 89.12 93 GLY A C 1
ATOM 733 O O . GLY A 1 93 ? 3.243 -10.794 -2.591 1.00 89.12 93 GLY A O 1
ATOM 734 N N . TYR A 1 94 ? 2.054 -9.750 -1.007 1.00 89.50 94 TYR A N 1
ATOM 735 C CA . TYR A 1 94 ? 1.852 -8.512 -1.770 1.00 89.50 94 TYR A CA 1
ATOM 736 C C . TYR A 1 94 ? 3.062 -7.558 -1.750 1.00 89.50 94 TYR A C 1
ATOM 738 O O . TYR A 1 94 ? 3.307 -6.845 -2.724 1.00 89.50 94 TYR A O 1
ATOM 746 N N . MET A 1 95 ? 3.842 -7.532 -0.665 1.00 91.25 95 MET A N 1
ATOM 747 C CA . MET A 1 95 ? 4.968 -6.599 -0.499 1.00 91.25 95 MET A CA 1
ATOM 748 C C . MET A 1 95 ? 6.040 -6.710 -1.595 1.00 91.25 95 MET A C 1
ATOM 750 O O . MET A 1 95 ? 6.435 -5.667 -2.118 1.00 91.25 95 MET A O 1
ATOM 754 N N . PRO A 1 96 ? 6.492 -7.913 -2.006 1.00 90.75 96 PRO A N 1
ATOM 755 C CA . PRO A 1 96 ? 7.445 -8.043 -3.104 1.00 90.75 96 PRO A CA 1
ATOM 756 C C . PRO A 1 96 ? 6.905 -7.452 -4.406 1.00 90.75 96 PRO A C 1
ATOM 758 O O . PRO A 1 96 ? 7.624 -6.727 -5.086 1.00 90.75 96 PRO A O 1
ATOM 761 N N . TYR A 1 97 ? 5.629 -7.694 -4.723 1.00 88.94 97 TYR A N 1
ATOM 762 C CA . TYR A 1 97 ? 4.996 -7.090 -5.892 1.00 88.94 97 TYR A CA 1
ATOM 763 C C . TYR A 1 97 ? 5.079 -5.563 -5.816 1.00 88.94 97 TYR A C 1
ATOM 765 O O . TYR A 1 97 ? 5.603 -4.940 -6.731 1.00 88.94 97 TYR A O 1
ATOM 773 N N . TRP A 1 98 ? 4.661 -4.959 -4.702 1.00 88.44 98 TRP A N 1
ATOM 774 C CA . TRP A 1 98 ? 4.662 -3.501 -4.554 1.00 88.44 98 TRP A CA 1
ATOM 775 C C . TRP A 1 98 ? 6.065 -2.875 -4.645 1.00 88.44 98 TRP A C 1
ATOM 777 O O . TRP A 1 98 ? 6.240 -1.860 -5.318 1.00 88.44 98 TRP A O 1
ATOM 787 N N . ILE A 1 99 ? 7.072 -3.494 -4.019 1.00 91.12 99 ILE A N 1
ATOM 788 C CA . ILE A 1 99 ? 8.453 -2.985 -3.999 1.00 91.12 99 ILE A CA 1
ATOM 789 C C . ILE A 1 99 ? 9.132 -3.143 -5.366 1.00 91.12 99 ILE A C 1
ATOM 791 O O . ILE A 1 99 ? 9.834 -2.236 -5.814 1.00 91.12 99 ILE A O 1
ATOM 795 N N . PHE A 1 100 ? 8.941 -4.280 -6.039 1.00 90.44 100 PHE A N 1
ATOM 796 C CA . PHE A 1 100 ? 9.628 -4.573 -7.299 1.00 90.44 100 PHE A CA 1
ATOM 797 C C . PHE A 1 100 ? 8.880 -4.078 -8.541 1.00 90.44 100 PHE A C 1
ATOM 799 O O . PHE A 1 100 ? 9.476 -4.059 -9.616 1.00 90.44 100 PHE A O 1
ATOM 806 N N . MET A 1 101 ? 7.624 -3.632 -8.434 1.00 89.62 101 MET A N 1
ATOM 807 C CA . MET A 1 101 ? 6.832 -3.185 -9.589 1.00 89.62 101 MET A CA 1
ATOM 808 C C . MET A 1 101 ? 7.475 -2.034 -10.393 1.00 89.62 101 MET A C 1
ATOM 810 O O . MET A 1 101 ? 7.552 -2.166 -11.617 1.00 89.62 101 MET A O 1
ATOM 814 N N . PRO A 1 102 ? 8.056 -0.976 -9.788 1.00 90.38 102 PRO A N 1
ATOM 815 C CA . PRO A 1 102 ? 8.773 0.048 -10.554 1.00 90.38 102 PRO A CA 1
ATOM 816 C C . PRO A 1 102 ? 9.963 -0.533 -11.326 1.00 90.38 102 PRO A C 1
ATOM 818 O O . PRO A 1 102 ? 10.184 -0.184 -12.484 1.00 90.38 102 PRO A O 1
ATOM 821 N N . LYS A 1 103 ? 10.700 -1.470 -10.711 1.00 88.06 103 LYS A N 1
ATOM 822 C CA . LYS A 1 103 ? 11.857 -2.124 -11.335 1.00 88.06 103 LYS A CA 1
ATOM 823 C C . LYS A 1 103 ? 11.446 -3.096 -12.440 1.00 88.06 103 LYS A C 1
ATOM 825 O O . LYS A 1 103 ? 12.145 -3.219 -13.446 1.00 88.06 103 LYS A O 1
ATOM 830 N N . TYR A 1 104 ? 10.309 -3.766 -12.267 1.00 87.31 104 TYR A N 1
ATOM 831 C CA . TYR A 1 104 ? 9.685 -4.582 -13.300 1.00 87.31 104 TYR A CA 1
ATOM 832 C C . TYR A 1 104 ? 9.365 -3.728 -14.526 1.00 87.31 104 TYR A C 1
ATOM 834 O O . TYR A 1 104 ? 9.748 -4.100 -15.633 1.00 87.31 104 TYR A O 1
ATOM 842 N N . ILE A 1 105 ? 8.750 -2.555 -14.331 1.00 87.00 105 ILE A N 1
ATOM 843 C CA . ILE A 1 105 ? 8.441 -1.638 -15.434 1.00 87.00 105 ILE A CA 1
ATOM 844 C C . ILE A 1 105 ? 9.719 -1.139 -16.114 1.00 87.00 105 ILE A C 1
ATOM 846 O O . ILE A 1 105 ? 9.824 -1.197 -17.338 1.00 87.00 105 ILE A O 1
ATOM 850 N N . GLU A 1 106 ? 10.708 -0.718 -15.327 1.00 85.00 106 GLU A N 1
ATOM 851 C CA . GLU A 1 106 ? 12.012 -0.270 -15.825 1.00 85.00 106 GLU A CA 1
ATOM 852 C C . GLU A 1 106 ? 12.682 -1.347 -16.692 1.00 85.00 106 GLU A C 1
ATOM 854 O O . GLU A 1 106 ? 13.187 -1.054 -17.770 1.00 85.00 106 GLU A O 1
ATOM 859 N N . THR A 1 107 ? 12.641 -2.612 -16.263 1.00 82.38 107 THR A N 1
ATOM 860 C CA . THR A 1 107 ? 13.336 -3.711 -16.951 1.00 82.38 107 THR A CA 1
ATOM 861 C C . THR A 1 107 ? 12.559 -4.228 -18.164 1.00 82.38 107 THR A C 1
ATOM 863 O O . THR A 1 107 ? 13.151 -4.478 -19.210 1.00 82.38 107 THR A O 1
ATOM 866 N N . GLN A 1 108 ? 11.238 -4.396 -18.049 1.00 80.50 108 GLN A N 1
ATOM 867 C CA . GLN A 1 108 ? 10.409 -4.995 -19.105 1.00 80.50 108 GLN A CA 1
ATOM 868 C C . GLN A 1 108 ? 9.985 -3.989 -20.177 1.00 80.50 108 GLN A C 1
ATOM 870 O O . GLN A 1 108 ? 9.920 -4.340 -21.353 1.00 80.50 108 GLN A O 1
ATOM 875 N N . TYR A 1 109 ? 9.712 -2.742 -19.788 1.00 79.81 109 TYR A N 1
ATOM 876 C CA . TYR A 1 109 ? 9.278 -1.684 -20.706 1.00 79.81 109 TYR A CA 1
ATOM 877 C C . TYR A 1 109 ? 10.393 -0.684 -21.027 1.00 79.81 109 TYR A C 1
ATOM 879 O O . TYR A 1 109 ? 10.146 0.275 -21.756 1.00 79.81 109 TYR A O 1
ATOM 887 N N . ARG A 1 110 ? 11.608 -0.897 -20.493 1.00 76.00 110 ARG A N 1
ATOM 888 C CA . ARG A 1 110 ? 12.801 -0.055 -20.711 1.00 76.00 110 ARG A CA 1
ATOM 889 C C . ARG A 1 110 ? 12.553 1.433 -20.467 1.00 76.00 110 ARG A C 1
ATOM 891 O O . ARG A 1 110 ? 13.110 2.297 -21.137 1.00 76.00 110 ARG A O 1
ATOM 898 N N . GLN A 1 111 ? 11.690 1.716 -19.499 1.00 79.69 111 GLN A N 1
ATOM 899 C CA . GLN A 1 111 ? 11.359 3.067 -19.072 1.00 79.69 111 GLN A CA 1
ATOM 900 C C . GLN A 1 111 ? 12.395 3.582 -18.076 1.00 79.69 111 GLN A C 1
ATOM 902 O O . GLN A 1 111 ? 13.057 2.806 -17.388 1.00 79.69 111 GLN A O 1
ATOM 907 N N . SER A 1 112 ? 12.515 4.903 -17.950 1.00 84.62 112 SER A N 1
ATOM 908 C CA . SER A 1 112 ? 13.405 5.492 -16.948 1.00 84.62 112 SER A CA 1
ATOM 909 C C . SER A 1 112 ? 12.948 5.145 -15.523 1.00 84.62 112 SER A C 1
ATOM 911 O O . SER A 1 112 ? 11.754 4.976 -15.243 1.00 84.62 112 SER A O 1
ATOM 913 N N . ALA A 1 113 ? 13.904 5.067 -14.592 1.00 84.56 113 ALA A N 1
ATOM 914 C CA . ALA A 1 113 ? 13.619 4.783 -13.184 1.00 84.56 113 ALA A CA 1
ATOM 915 C C . ALA A 1 113 ? 12.681 5.835 -12.557 1.00 84.56 113 ALA A C 1
ATOM 917 O O . ALA A 1 113 ? 11.827 5.504 -11.732 1.00 84.56 113 ALA A O 1
ATOM 918 N N . SER A 1 114 ? 12.796 7.101 -12.980 1.00 87.56 114 SER A N 1
ATOM 919 C CA . SER A 1 114 ? 11.941 8.197 -12.514 1.00 87.56 114 SER A CA 1
ATOM 920 C C . SER A 1 114 ? 10.503 8.060 -13.014 1.00 87.56 114 SER A C 1
ATOM 922 O O . SER A 1 114 ? 9.578 8.158 -12.211 1.00 87.56 114 SER A O 1
ATOM 924 N N . PHE A 1 115 ? 10.299 7.776 -14.303 1.00 87.00 115 PHE A N 1
ATOM 925 C CA . PHE A 1 115 ? 8.962 7.615 -14.881 1.00 87.00 115 PHE A CA 1
ATOM 926 C C . PHE A 1 115 ? 8.239 6.383 -14.324 1.00 87.00 115 PHE A C 1
ATOM 928 O O . PHE A 1 115 ? 7.079 6.471 -13.921 1.00 87.00 115 PHE A O 1
ATOM 935 N N . SER A 1 116 ? 8.951 5.258 -14.203 1.00 90.12 116 SER A N 1
ATOM 936 C CA . SER A 1 116 ? 8.412 4.016 -13.630 1.00 90.12 116 SER A CA 1
ATOM 937 C C . SER A 1 116 ? 7.978 4.201 -12.172 1.00 90.12 116 SER A C 1
ATOM 939 O O . SER A 1 116 ? 6.905 3.742 -11.767 1.00 90.12 116 SER A O 1
ATOM 941 N N . SER A 1 117 ? 8.779 4.932 -11.389 1.00 90.56 117 SER A N 1
ATOM 942 C CA . SER A 1 117 ? 8.450 5.274 -10.000 1.00 90.56 117 SER A CA 1
ATOM 943 C C . SER A 1 117 ? 7.275 6.249 -9.910 1.00 90.56 117 SER A C 1
ATOM 945 O O . SER A 1 117 ? 6.410 6.080 -9.052 1.00 90.56 117 SER A O 1
ATOM 947 N N . LEU A 1 118 ? 7.206 7.237 -10.810 1.00 90.38 118 LEU A N 1
ATOM 948 C CA . LEU A 1 118 ? 6.127 8.224 -10.845 1.00 90.38 118 LEU A CA 1
ATOM 949 C C . LEU A 1 118 ? 4.782 7.573 -11.174 1.00 90.38 118 LEU A C 1
ATOM 951 O O . LEU A 1 118 ? 3.819 7.803 -10.453 1.00 90.38 118 LEU A O 1
ATOM 955 N N . ILE A 1 119 ? 4.710 6.713 -12.193 1.00 90.19 119 ILE A N 1
ATOM 956 C CA . ILE A 1 119 ? 3.461 6.010 -12.530 1.00 90.19 119 ILE A CA 1
ATOM 957 C C . ILE A 1 119 ? 3.010 5.135 -11.364 1.00 90.19 119 ILE A C 1
ATOM 959 O O . ILE A 1 119 ? 1.875 5.259 -10.905 1.00 90.19 1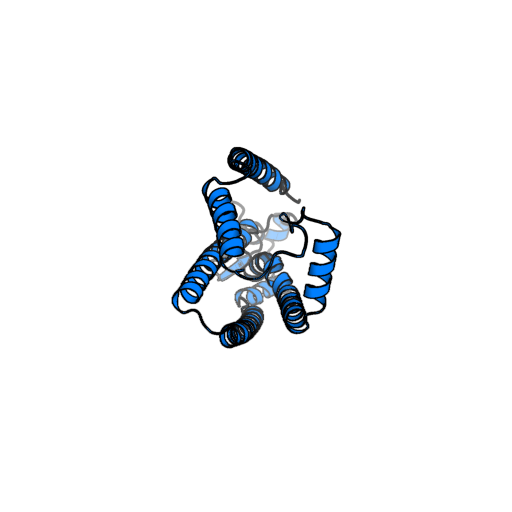19 ILE A O 1
ATOM 963 N N . THR A 1 120 ? 3.900 4.272 -10.871 1.00 90.56 120 THR A N 1
ATOM 964 C CA . THR A 1 120 ? 3.576 3.334 -9.789 1.00 90.56 120 THR A CA 1
ATOM 965 C C . THR A 1 120 ? 3.118 4.075 -8.534 1.00 90.56 120 THR A C 1
ATOM 967 O O . THR A 1 120 ? 2.128 3.691 -7.908 1.00 90.56 120 THR A O 1
ATOM 970 N N . GLY A 1 121 ? 3.801 5.172 -8.195 1.00 89.75 121 GLY A N 1
ATOM 971 C CA . GLY A 1 121 ? 3.459 6.026 -7.066 1.00 89.75 121 GLY A CA 1
ATOM 972 C C . GLY A 1 121 ? 2.132 6.755 -7.263 1.00 89.75 121 GLY A C 1
ATOM 973 O O . GLY A 1 121 ? 1.229 6.612 -6.442 1.00 89.75 121 GLY A O 1
ATOM 974 N N . THR A 1 122 ? 1.975 7.519 -8.344 1.00 91.50 122 THR A N 1
ATOM 975 C CA . THR A 1 122 ? 0.789 8.357 -8.571 1.00 91.50 122 THR A CA 1
ATOM 976 C C . THR A 1 122 ? -0.469 7.521 -8.779 1.00 91.50 122 THR A C 1
ATOM 978 O O . THR A 1 122 ? -1.474 7.766 -8.112 1.00 91.50 122 THR A O 1
ATOM 981 N N . VAL A 1 123 ? -0.424 6.508 -9.650 1.00 91.19 123 VAL A N 1
ATOM 982 C CA . VAL A 1 123 ? -1.567 5.612 -9.883 1.00 91.19 123 VAL A CA 1
ATOM 983 C C . VAL A 1 123 ? -1.888 4.856 -8.595 1.00 91.19 123 VAL A C 1
ATOM 985 O O . VAL A 1 123 ? -3.028 4.886 -8.133 1.00 91.19 123 VAL A O 1
ATOM 988 N N . GLY A 1 124 ? -0.884 4.262 -7.945 1.00 88.69 124 GLY A N 1
ATOM 989 C CA . GLY A 1 124 ? -1.080 3.543 -6.688 1.00 88.69 124 GLY A CA 1
ATOM 990 C C . GLY A 1 124 ? -1.761 4.401 -5.617 1.00 88.69 124 GLY A C 1
ATOM 991 O O . GLY A 1 124 ? -2.755 3.974 -5.027 1.00 88.69 124 GLY A O 1
ATOM 992 N N . LEU A 1 125 ? -1.285 5.629 -5.399 1.00 90.81 125 LEU A N 1
ATOM 993 C CA . LEU A 1 125 ? -1.820 6.527 -4.373 1.00 90.81 125 LEU A CA 1
ATOM 994 C C . LEU A 1 125 ? -3.233 7.024 -4.690 1.00 90.81 125 LEU A C 1
ATOM 996 O O . LEU A 1 125 ? -4.098 6.976 -3.814 1.00 90.81 125 LEU A O 1
ATOM 1000 N N . VAL A 1 126 ? -3.488 7.474 -5.923 1.00 94.31 126 VAL A N 1
ATOM 1001 C CA . VAL A 1 126 ? -4.795 8.028 -6.312 1.00 94.31 126 VAL A CA 1
ATOM 1002 C C . VAL A 1 126 ? -5.881 6.962 -6.196 1.00 94.31 126 VAL A C 1
ATOM 1004 O O . VAL A 1 126 ? -6.888 7.175 -5.518 1.00 94.31 126 VAL A O 1
ATOM 1007 N N . PHE A 1 127 ? -5.666 5.785 -6.786 1.00 92.75 127 PHE A N 1
ATOM 1008 C CA . PHE A 1 127 ? -6.654 4.707 -6.739 1.00 92.75 127 PHE A CA 1
ATOM 1009 C C . PHE A 1 127 ? -6.847 4.158 -5.320 1.00 92.75 127 PHE A C 1
ATOM 1011 O O . PHE A 1 127 ? -7.978 3.859 -4.933 1.00 92.75 127 PHE A O 1
ATOM 1018 N N . THR A 1 128 ? -5.788 4.104 -4.503 1.00 92.56 128 THR A N 1
ATOM 1019 C CA . THR A 1 128 ? -5.907 3.720 -3.086 1.00 92.56 128 THR A CA 1
ATOM 1020 C C . THR A 1 128 ? -6.743 4.731 -2.301 1.00 92.56 128 THR A C 1
ATOM 1022 O O . THR A 1 128 ? -7.620 4.331 -1.534 1.00 92.56 128 THR A O 1
ATOM 1025 N N . ALA A 1 129 ? -6.540 6.034 -2.516 1.00 94.56 129 ALA A N 1
ATOM 1026 C CA . ALA A 1 129 ? -7.328 7.076 -1.860 1.00 94.56 129 ALA A CA 1
ATOM 1027 C C . ALA A 1 129 ? -8.819 6.962 -2.213 1.00 94.56 129 ALA A C 1
ATOM 1029 O O . ALA A 1 129 ? -9.666 6.944 -1.316 1.00 94.56 129 ALA A O 1
ATOM 1030 N N . PHE A 1 130 ? -9.143 6.794 -3.500 1.00 96.12 130 PHE A N 1
ATOM 1031 C CA . PHE A 1 130 ? -10.520 6.548 -3.935 1.00 96.12 130 PHE A CA 1
ATOM 1032 C C . PHE A 1 130 ? -11.100 5.266 -3.326 1.00 96.12 130 PHE A C 1
ATOM 1034 O O . PHE A 1 130 ? -12.230 5.287 -2.839 1.00 96.12 130 PHE A O 1
ATOM 1041 N N . GLY A 1 131 ? -10.334 4.172 -3.287 1.00 94.00 131 GLY A N 1
ATOM 1042 C CA . GLY A 1 131 ? -10.770 2.903 -2.701 1.00 94.00 131 GLY A CA 1
ATOM 1043 C C . GLY A 1 131 ? -11.084 3.006 -1.205 1.00 94.00 131 GLY A C 1
ATOM 1044 O O . GLY A 1 131 ? -12.121 2.512 -0.752 1.00 94.00 131 GLY A O 1
ATOM 1045 N N . ILE A 1 132 ? -10.238 3.694 -0.434 1.00 95.00 132 ILE A N 1
ATOM 1046 C CA . ILE A 1 132 ? -10.448 3.910 1.007 1.00 95.00 132 ILE A CA 1
ATOM 1047 C C . ILE A 1 132 ? -11.682 4.788 1.247 1.00 95.00 132 ILE A C 1
ATOM 1049 O O . ILE A 1 132 ? -12.525 4.448 2.078 1.00 95.00 132 ILE A O 1
ATOM 1053 N N . LEU A 1 133 ? -11.831 5.888 0.503 1.00 96.00 133 LEU A N 1
ATOM 1054 C CA . LEU A 1 133 ? -12.988 6.776 0.641 1.00 96.00 133 LEU A CA 1
ATOM 1055 C C . LEU A 1 133 ? -14.291 6.068 0.262 1.00 96.00 133 LEU A C 1
ATOM 1057 O O . LEU A 1 133 ? -15.261 6.106 1.021 1.00 96.00 133 LEU A O 1
ATOM 1061 N N . LEU A 1 134 ? -14.310 5.380 -0.879 1.00 95.62 134 LEU A N 1
ATOM 1062 C CA . LEU A 1 134 ? -15.491 4.677 -1.363 1.00 95.62 134 LEU A CA 1
ATOM 1063 C C . LEU A 1 134 ? -15.889 3.533 -0.423 1.00 95.62 134 LEU A C 1
ATOM 1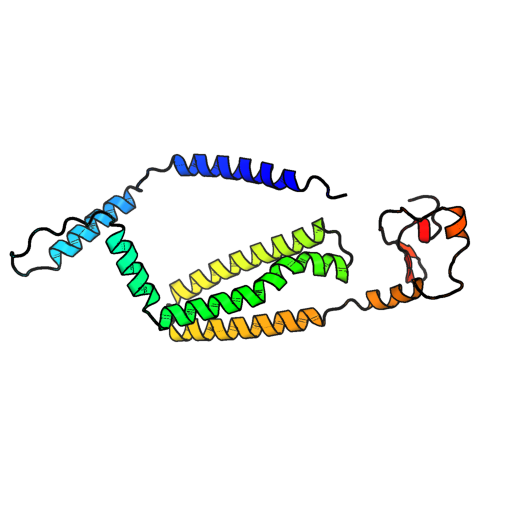065 O O . LEU A 1 134 ? -17.059 3.427 -0.054 1.00 95.62 134 LEU A O 1
ATOM 1069 N N . SER A 1 135 ? -14.932 2.713 0.019 1.00 93.88 135 SER A N 1
ATOM 1070 C CA . SER A 1 135 ? -15.208 1.639 0.983 1.00 93.88 135 SER A CA 1
ATOM 1071 C C . SER A 1 135 ? -15.707 2.193 2.320 1.00 93.88 135 SER A C 1
ATOM 1073 O O . SER A 1 135 ? -16.691 1.684 2.858 1.00 93.88 135 SER A O 1
ATOM 1075 N N . GLY A 1 136 ? -15.122 3.288 2.816 1.00 94.00 136 GLY A N 1
ATOM 1076 C CA . GLY A 1 136 ? -15.585 3.983 4.016 1.00 94.00 136 GLY A CA 1
ATOM 1077 C C . GLY A 1 136 ? -17.025 4.492 3.895 1.00 94.00 136 GLY A C 1
ATOM 1078 O O . GLY A 1 136 ? -17.826 4.287 4.811 1.00 94.00 136 GLY A O 1
ATOM 1079 N N . LEU A 1 137 ? -17.386 5.094 2.756 1.00 95.62 137 LEU A N 1
ATOM 1080 C CA . LEU A 1 137 ? -18.750 5.558 2.478 1.00 95.62 137 LEU A CA 1
ATOM 1081 C C . LEU A 1 137 ? -19.748 4.397 2.400 1.00 95.62 137 LEU A C 1
ATOM 1083 O O . LEU A 1 137 ? -20.812 4.459 3.023 1.00 95.62 137 LEU A O 1
ATOM 1087 N N . ILE A 1 138 ? -19.403 3.326 1.681 1.00 94.44 138 ILE A N 1
ATOM 1088 C CA . ILE A 1 138 ? -20.255 2.139 1.533 1.00 94.44 138 ILE A CA 1
ATOM 1089 C C . ILE A 1 138 ? -20.490 1.481 2.896 1.00 94.44 138 ILE A C 1
ATOM 1091 O O . ILE A 1 138 ? -21.638 1.240 3.271 1.00 94.44 138 ILE A O 1
ATOM 1095 N N . ILE A 1 139 ? -19.431 1.242 3.674 1.00 94.31 139 ILE A N 1
ATOM 1096 C CA . ILE A 1 139 ? -19.536 0.605 4.994 1.00 94.31 139 ILE A CA 1
ATOM 1097 C C . ILE A 1 139 ? -20.348 1.484 5.952 1.00 94.31 139 ILE A C 1
ATOM 1099 O O . ILE A 1 139 ? -21.203 0.972 6.678 1.00 94.31 139 ILE A O 1
ATOM 1103 N N . SER A 1 140 ? -20.139 2.804 5.920 1.00 93.31 140 SER A N 1
ATOM 1104 C CA . SER A 1 140 ? -20.855 3.746 6.790 1.00 93.31 140 SER A CA 1
ATOM 1105 C C . SER A 1 140 ? -22.348 3.831 6.469 1.00 93.31 140 SER A C 1
ATOM 1107 O O . SER A 1 140 ? -23.166 3.936 7.387 1.00 93.31 140 SER A O 1
ATOM 1109 N N . LYS A 1 141 ? -22.716 3.772 5.182 1.00 94.06 141 LYS A N 1
ATOM 1110 C CA . LYS A 1 141 ? -24.108 3.897 4.732 1.00 94.06 141 LYS A CA 1
ATOM 1111 C C . LYS A 1 141 ? -24.877 2.579 4.829 1.00 94.06 141 LYS A C 1
ATOM 1113 O O . LYS A 1 141 ? -25.985 2.568 5.354 1.00 94.06 141 LYS A O 1
ATOM 1118 N N . PHE A 1 142 ? -24.297 1.481 4.346 1.00 92.00 142 PHE A N 1
ATOM 1119 C CA . PHE A 1 142 ? -24.981 0.187 4.246 1.00 92.00 142 PHE A CA 1
ATOM 1120 C C . PHE A 1 142 ? -24.821 -0.698 5.486 1.00 92.00 142 PHE A C 1
ATOM 1122 O O . PHE A 1 142 ? -25.602 -1.631 5.652 1.00 92.00 142 PHE A O 1
ATOM 1129 N N . LYS A 1 143 ? -23.835 -0.422 6.355 1.00 92.62 143 LYS A N 1
ATOM 1130 C CA . LYS A 1 143 ? -23.561 -1.172 7.599 1.00 92.62 143 LYS A CA 1
ATOM 1131 C C . LYS A 1 143 ? -23.647 -2.700 7.416 1.00 92.62 143 LYS A C 1
ATOM 1133 O O . LYS A 1 143 ? -24.430 -3.363 8.103 1.00 92.62 143 LYS A O 1
ATOM 1138 N N . PRO A 1 144 ? -22.873 -3.279 6.480 1.00 90.94 144 PRO A N 1
ATOM 1139 C CA . PRO A 1 144 ? -22.938 -4.706 6.196 1.00 90.94 144 PRO A CA 1
ATOM 1140 C C . PRO A 1 144 ? -22.545 -5.539 7.422 1.00 90.94 144 PRO A C 1
ATOM 1142 O O . PRO A 1 144 ? -21.717 -5.139 8.243 1.00 90.94 144 PRO A O 1
ATOM 1145 N N . ARG A 1 145 ? -23.114 -6.744 7.540 1.00 92.19 145 ARG A N 1
ATOM 1146 C CA . ARG A 1 145 ? -22.713 -7.703 8.582 1.00 92.19 145 ARG A CA 1
ATOM 1147 C C . ARG A 1 145 ? -21.236 -8.083 8.427 1.00 92.19 145 ARG A C 1
ATOM 1149 O O . ARG A 1 145 ? -20.764 -8.316 7.317 1.00 92.19 145 ARG A O 1
ATOM 1156 N N . ALA A 1 146 ? -20.551 -8.279 9.555 1.00 86.19 146 ALA A N 1
ATOM 1157 C CA . ALA A 1 146 ? -19.126 -8.627 9.608 1.00 86.19 146 ALA A CA 1
ATOM 1158 C C . ALA A 1 146 ? -18.739 -9.856 8.760 1.00 86.19 146 ALA A C 1
ATOM 1160 O O . ALA A 1 146 ? -17.653 -9.896 8.193 1.00 86.19 146 ALA A O 1
ATOM 1161 N N . ARG A 1 147 ? -19.639 -10.839 8.613 1.00 87.94 147 ARG A N 1
ATOM 1162 C CA . ARG A 1 147 ? -19.398 -12.030 7.778 1.00 87.94 147 ARG A CA 1
ATOM 1163 C C . ARG A 1 147 ? -19.259 -11.698 6.289 1.00 87.94 147 ARG A C 1
ATOM 1165 O O . ARG A 1 147 ? -18.407 -12.278 5.630 1.00 87.94 147 ARG A O 1
ATOM 1172 N N . TYR A 1 148 ? -20.049 -10.754 5.771 1.00 90.25 148 TYR A N 1
ATOM 1173 C CA . TYR A 1 148 ? -19.938 -10.330 4.371 1.00 90.25 148 TYR A CA 1
ATOM 1174 C C . TYR A 1 148 ? -18.641 -9.564 4.120 1.00 90.25 148 TYR A C 1
ATOM 1176 O O . TYR A 1 148 ? -18.012 -9.768 3.092 1.00 90.25 148 TYR A O 1
ATOM 1184 N N . LEU A 1 149 ? -18.205 -8.742 5.080 1.00 89.38 149 LEU A N 1
ATOM 1185 C CA . LEU A 1 149 ? -16.913 -8.053 5.009 1.00 89.38 149 LEU A CA 1
ATOM 1186 C C . LEU A 1 149 ? -15.744 -9.046 4.994 1.00 89.38 149 LEU A C 1
ATOM 1188 O O . LEU A 1 149 ? -14.840 -8.920 4.175 1.00 89.38 149 LEU A O 1
ATOM 1192 N N . ALA A 1 150 ? -15.791 -10.070 5.851 1.00 87.25 150 ALA A N 1
ATOM 1193 C CA . ALA A 1 150 ? -14.790 -11.132 5.851 1.00 87.25 150 ALA A CA 1
ATOM 1194 C C . ALA A 1 150 ? -14.779 -11.913 4.523 1.00 87.25 150 ALA A C 1
ATOM 1196 O O . ALA A 1 150 ? -13.710 -12.155 3.970 1.00 87.25 150 ALA A O 1
ATOM 1197 N N . GLY A 1 151 ? -15.952 -12.252 3.974 1.00 90.06 151 GLY A N 1
ATOM 1198 C CA . GLY A 1 151 ? -16.056 -12.897 2.661 1.00 90.06 151 GLY A CA 1
ATOM 1199 C C . GLY A 1 151 ? -15.522 -12.022 1.523 1.00 90.06 151 GLY A C 1
ATOM 1200 O O . GLY A 1 151 ? -14.798 -12.508 0.658 1.00 90.06 151 GLY A O 1
ATOM 1201 N N . TRP A 1 152 ? -15.803 -10.718 1.561 1.00 91.00 152 TRP A N 1
ATOM 1202 C CA . TRP A 1 152 ? -15.279 -9.759 0.590 1.00 91.00 152 TRP A CA 1
ATOM 1203 C C . TRP A 1 152 ? -13.748 -9.691 0.609 1.00 91.00 152 TRP A C 1
ATOM 1205 O O . TRP A 1 152 ? -13.135 -9.689 -0.453 1.00 91.00 152 TRP A O 1
ATOM 1215 N N . ASN A 1 153 ? -13.117 -9.732 1.788 1.00 89.19 153 ASN A N 1
ATOM 1216 C CA . ASN A 1 153 ? -11.654 -9.778 1.889 1.00 89.19 153 ASN A CA 1
ATOM 1217 C C . ASN A 1 153 ? -11.056 -10.999 1.173 1.00 89.19 153 ASN A C 1
ATOM 1219 O O . ASN A 1 153 ? -10.028 -10.872 0.512 1.00 89.19 153 ASN A O 1
ATOM 1223 N N . VAL A 1 154 ? -11.703 -12.166 1.265 1.00 89.75 154 VAL A N 1
ATOM 1224 C CA . VAL A 1 154 ? -11.254 -13.379 0.561 1.00 89.75 154 VAL A CA 1
ATOM 1225 C C . VAL A 1 154 ? -11.388 -13.212 -0.953 1.00 89.75 154 VAL A C 1
ATOM 1227 O O . VAL A 1 154 ? -10.459 -13.538 -1.687 1.00 89.75 154 VAL A O 1
ATOM 1230 N N . ILE A 1 155 ? -12.507 -12.655 -1.426 1.00 92.25 155 ILE A N 1
ATOM 1231 C CA . ILE A 1 155 ? -12.729 -12.390 -2.857 1.00 92.25 155 ILE A CA 1
ATOM 1232 C C . ILE A 1 155 ? -11.666 -11.428 -3.398 1.00 92.25 155 ILE A C 1
ATOM 1234 O O . ILE A 1 155 ? -11.055 -11.704 -4.429 1.00 92.25 155 ILE A O 1
ATOM 1238 N N . VAL A 1 156 ? -11.400 -10.330 -2.685 1.00 90.81 156 VAL A N 1
ATOM 1239 C CA . VAL A 1 156 ? -10.362 -9.362 -3.066 1.00 90.81 156 VAL A CA 1
ATOM 1240 C C . VAL A 1 156 ? -8.988 -10.027 -3.098 1.00 90.81 156 VAL A C 1
ATOM 1242 O O . VAL A 1 156 ? -8.253 -9.827 -4.058 1.00 90.81 156 VAL A O 1
ATOM 1245 N N . ALA A 1 157 ? -8.653 -10.864 -2.112 1.00 89.69 157 ALA A N 1
ATOM 1246 C CA . ALA A 1 157 ? -7.384 -11.587 -2.105 1.00 89.69 157 ALA A CA 1
ATOM 1247 C C . ALA A 1 157 ? -7.228 -12.505 -3.331 1.00 89.69 157 ALA A C 1
ATOM 1249 O O . ALA A 1 157 ? -6.169 -12.507 -3.958 1.00 89.69 157 ALA A O 1
ATOM 1250 N N . LEU A 1 158 ? -8.282 -13.231 -3.720 1.00 91.56 158 LEU A N 1
ATOM 1251 C CA . LEU A 1 158 ? -8.269 -14.077 -4.919 1.00 91.56 158 LEU A CA 1
ATOM 1252 C C . LEU A 1 158 ? -8.084 -13.252 -6.199 1.00 91.56 158 LEU A C 1
ATOM 1254 O O . LEU A 1 158 ? -7.261 -13.610 -7.041 1.00 91.56 158 LEU A O 1
ATOM 1258 N N . ILE A 1 159 ? -8.799 -12.131 -6.330 1.00 92.94 159 ILE A N 1
ATOM 1259 C CA . ILE A 1 159 ? -8.656 -11.215 -7.472 1.00 92.94 159 ILE A CA 1
ATOM 1260 C C . ILE A 1 159 ? -7.233 -10.651 -7.538 1.00 92.94 159 ILE A C 1
ATOM 1262 O O . ILE A 1 159 ? -6.639 -10.639 -8.615 1.00 92.94 159 ILE A O 1
ATOM 1266 N N . SER A 1 160 ? -6.655 -10.247 -6.404 1.00 90.69 160 SER A N 1
ATOM 1267 C CA . SER A 1 160 ? -5.276 -9.754 -6.338 1.00 90.69 160 SER A CA 1
ATOM 1268 C C . SER A 1 160 ? -4.266 -10.808 -6.793 1.00 90.69 160 SER A C 1
ATOM 1270 O O . SER A 1 160 ? -3.365 -10.490 -7.565 1.00 90.69 160 SER A O 1
ATOM 1272 N N . VAL A 1 161 ? -4.420 -12.067 -6.366 1.00 91.19 161 VAL A N 1
ATOM 1273 C CA . VAL A 1 161 ? -3.539 -13.169 -6.794 1.00 91.19 161 VAL A CA 1
ATOM 1274 C C . VAL A 1 161 ? -3.662 -13.418 -8.296 1.00 91.19 161 VAL A C 1
ATOM 1276 O O . VAL A 1 161 ? -2.642 -13.486 -8.980 1.00 91.19 161 VAL A O 1
ATOM 1279 N N . MET A 1 162 ? -4.885 -13.484 -8.831 1.00 91.88 162 MET A N 1
ATOM 1280 C CA . MET A 1 162 ? -5.100 -13.623 -10.278 1.00 91.88 162 MET A CA 1
ATOM 1281 C C . MET A 1 162 ? -4.487 -12.453 -11.058 1.00 91.88 162 MET A C 1
ATOM 1283 O O . MET A 1 162 ? -3.830 -12.669 -12.075 1.00 91.88 162 MET A O 1
ATOM 1287 N N . GLY A 1 163 ? -4.639 -11.226 -10.552 1.00 89.69 163 GLY A N 1
ATOM 1288 C CA . GLY A 1 163 ? -4.025 -10.027 -11.116 1.00 89.69 163 GLY A CA 1
ATOM 1289 C C . GLY A 1 163 ? -2.502 -10.130 -11.162 1.00 89.69 163 GLY A C 1
ATOM 1290 O O . GLY A 1 163 ? -1.912 -9.981 -12.230 1.00 89.69 163 GLY A O 1
ATOM 1291 N N . MET A 1 164 ? -1.855 -10.464 -10.043 1.00 88.62 164 MET A N 1
ATOM 1292 C CA . MET A 1 164 ? -0.395 -10.628 -9.984 1.00 88.62 164 MET A CA 1
ATOM 1293 C C . MET A 1 164 ? 0.112 -11.729 -10.925 1.00 88.62 164 MET A C 1
ATOM 1295 O O . MET A 1 164 ? 1.122 -11.537 -11.598 1.00 88.62 164 MET A O 1
ATOM 1299 N N . ILE A 1 165 ? -0.604 -12.854 -11.023 1.00 88.31 165 ILE A N 1
ATOM 1300 C CA . ILE A 1 165 ? -0.274 -13.927 -11.971 1.00 88.31 165 ILE A CA 1
ATOM 1301 C C . ILE A 1 165 ? -0.390 -13.418 -13.412 1.00 88.31 165 ILE A C 1
ATOM 1303 O O . ILE A 1 165 ? 0.512 -13.651 -14.210 1.00 88.31 165 ILE A O 1
ATOM 1307 N N . SER A 1 166 ? -1.451 -12.675 -13.745 1.00 87.44 166 SER A N 1
ATOM 1308 C CA . SER A 1 166 ? -1.633 -12.117 -15.092 1.00 87.44 166 SER A CA 1
ATOM 1309 C C . SER A 1 166 ? -0.500 -11.162 -15.488 1.00 87.44 166 SER A C 1
ATOM 1311 O O . SER A 1 166 ? -0.019 -11.221 -16.619 1.00 87.44 166 SER A O 1
ATOM 1313 N N . TYR A 1 167 ? 0.006 -10.362 -14.541 1.00 81.75 167 TYR A N 1
ATOM 1314 C CA . TYR A 1 167 ? 1.151 -9.479 -14.771 1.00 81.75 167 TYR A CA 1
ATOM 1315 C C . TYR A 1 167 ? 2.419 -10.239 -15.164 1.00 81.75 167 TYR A C 1
ATOM 1317 O O . TYR A 1 167 ? 3.173 -9.736 -15.990 1.00 81.75 167 TYR A O 1
ATOM 1325 N N . ALA A 1 168 ? 2.634 -11.455 -14.649 1.00 79.31 168 ALA A N 1
ATOM 1326 C CA . ALA A 1 168 ? 3.791 -12.271 -15.024 1.00 79.31 168 ALA A CA 1
ATOM 1327 C C . ALA A 1 168 ? 3.777 -12.692 -16.508 1.00 79.31 168 ALA A C 1
ATOM 1329 O O . ALA A 1 168 ? 4.831 -12.977 -17.082 1.00 79.31 168 ALA A O 1
ATOM 1330 N N . PHE A 1 169 ? 2.597 -12.713 -17.134 1.00 82.69 169 PHE A N 1
ATOM 1331 C CA . PHE A 1 169 ? 2.425 -13.040 -18.551 1.00 82.69 169 PHE A CA 1
ATOM 1332 C C . PHE 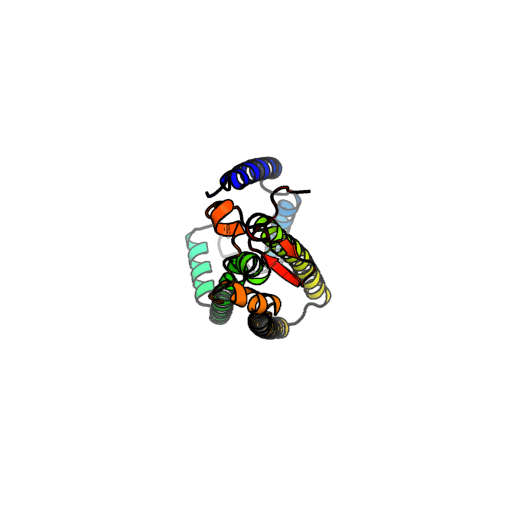A 1 169 ? 2.424 -11.807 -19.465 1.00 82.69 169 PHE A C 1
ATOM 1334 O O . PHE A 1 169 ? 2.575 -11.952 -20.677 1.00 82.69 169 PHE A O 1
ATOM 1341 N N . LEU A 1 170 ? 2.305 -10.594 -18.912 1.00 76.88 170 LEU A N 1
ATOM 1342 C CA . LEU A 1 170 ? 2.394 -9.346 -19.670 1.00 76.88 170 LEU A CA 1
ATOM 1343 C C . LEU A 1 170 ? 3.861 -9.023 -19.979 1.00 76.88 170 LEU A C 1
ATOM 1345 O O . LEU A 1 170 ? 4.526 -8.302 -19.230 1.00 76.88 170 LEU A O 1
ATOM 1349 N N . LYS A 1 171 ? 4.356 -9.563 -21.095 1.00 67.25 171 LYS A N 1
ATOM 1350 C CA . LYS A 1 171 ? 5.672 -9.248 -21.668 1.00 67.25 171 LYS A CA 1
ATOM 1351 C C . LYS A 1 171 ? 5.507 -8.459 -22.963 1.00 67.25 171 LYS A C 1
ATOM 1353 O O . LYS A 1 171 ? 4.609 -8.734 -23.755 1.00 67.25 171 LYS A O 1
ATOM 1358 N N . CYS A 1 172 ? 6.403 -7.508 -23.205 1.00 66.06 172 CYS A N 1
ATOM 1359 C CA . CYS A 1 172 ? 6.510 -6.871 -24.514 1.00 66.06 172 CYS A CA 1
ATOM 1360 C C . CYS A 1 172 ? 7.197 -7.824 -25.502 1.00 66.06 172 CYS A C 1
ATOM 1362 O O . CYS A 1 172 ? 8.336 -8.227 -25.279 1.00 66.06 172 CYS A O 1
ATOM 1364 N N . THR A 1 173 ? 6.545 -8.115 -26.629 1.00 59.59 173 THR A N 1
ATOM 1365 C CA . THR A 1 173 ? 7.117 -8.887 -27.753 1.00 59.59 173 THR A CA 1
ATOM 1366 C C . THR A 1 173 ? 8.337 -8.207 -28.382 1.00 59.59 173 THR A C 1
ATOM 1368 O O . THR A 1 173 ? 9.208 -8.874 -28.930 1.00 59.59 173 THR A O 1
ATOM 1371 N N . ALA A 1 174 ? 8.466 -6.884 -28.235 1.00 54.72 174 ALA A N 1
ATOM 1372 C CA . ALA A 1 174 ? 9.654 -6.134 -28.648 1.00 54.72 174 ALA A CA 1
ATOM 1373 C C . ALA A 1 174 ? 10.943 -6.570 -27.921 1.00 54.72 174 ALA A C 1
ATOM 1375 O O . ALA A 1 174 ? 12.038 -6.252 -28.383 1.00 54.72 174 ALA A O 1
ATOM 1376 N N . ASN A 1 175 ? 10.834 -7.293 -26.799 1.00 53.00 175 ASN A N 1
ATOM 1377 C CA . ASN A 1 175 ? 11.991 -7.782 -26.058 1.00 53.00 175 ASN A CA 1
ATOM 1378 C C . ASN A 1 175 ? 12.704 -8.947 -26.776 1.00 53.00 175 ASN A C 1
ATOM 1380 O O . ASN A 1 175 ? 13.925 -9.048 -26.680 1.00 53.00 175 ASN A O 1
ATOM 1384 N N . ASP A 1 176 ? 11.978 -9.762 -27.554 1.00 52.16 176 ASP A N 1
ATOM 1385 C CA . ASP A 1 176 ? 12.550 -10.897 -28.300 1.00 52.16 176 ASP A CA 1
ATOM 1386 C C . ASP A 1 176 ? 13.242 -10.449 -29.598 1.00 52.16 176 ASP A C 1
ATOM 1388 O O . ASP A 1 176 ? 14.267 -11.006 -29.991 1.00 52.16 176 ASP A O 1
ATOM 1392 N N . ASN A 1 177 ? 12.768 -9.362 -30.215 1.00 51.12 177 ASN A N 1
ATOM 1393 C CA . ASN A 1 177 ? 13.348 -8.828 -31.453 1.00 51.12 177 ASN A CA 1
ATOM 1394 C C . ASN A 1 177 ? 14.721 -8.157 -31.252 1.00 51.12 177 ASN A C 1
ATOM 1396 O O . ASN A 1 177 ? 15.389 -7.828 -32.231 1.00 51.12 177 ASN A O 1
ATOM 1400 N N . GLN A 1 178 ? 15.164 -7.959 -30.004 1.00 49.25 178 GLN A N 1
ATOM 1401 C CA . GLN A 1 178 ? 16.461 -7.348 -29.686 1.00 49.25 178 GLN A CA 1
ATOM 1402 C C . GLN A 1 178 ? 17.529 -8.337 -29.208 1.00 49.25 178 GLN A C 1
ATOM 1404 O O . GLN A 1 178 ? 18.707 -7.984 -29.203 1.00 49.25 178 GLN A O 1
ATOM 1409 N N . ILE A 1 179 ? 17.166 -9.586 -28.889 1.00 47.44 179 ILE A N 1
ATOM 1410 C CA . ILE A 1 179 ? 18.158 -10.652 -28.647 1.00 47.44 179 ILE A CA 1
ATOM 1411 C C . ILE A 1 179 ? 18.915 -10.988 -29.950 1.00 47.44 179 ILE A C 1
ATOM 1413 O O . ILE A 1 179 ? 20.040 -11.484 -29.913 1.00 47.44 179 ILE A O 1
ATOM 1417 N N . ILE A 1 180 ? 18.372 -10.603 -31.111 1.00 47.53 180 ILE A N 1
ATOM 1418 C CA . ILE A 1 180 ? 19.032 -10.750 -32.418 1.00 47.53 180 ILE A CA 1
ATOM 1419 C C . ILE A 1 180 ? 20.333 -9.918 -32.523 1.00 47.53 180 ILE A C 1
ATOM 1421 O O . ILE A 1 180 ? 21.164 -10.201 -33.378 1.00 47.53 180 ILE A O 1
ATOM 1425 N N . MET A 1 181 ? 20.597 -8.958 -31.626 1.00 48.72 181 MET A N 1
ATOM 1426 C CA . MET A 1 181 ? 21.857 -8.189 -31.642 1.00 48.72 181 MET A CA 1
ATOM 1427 C C . MET A 1 181 ? 22.979 -8.783 -30.775 1.00 48.72 181 MET A C 1
ATOM 1429 O O . MET A 1 181 ? 24.110 -8.313 -30.856 1.00 48.72 181 MET A O 1
ATOM 1433 N N . SER A 1 182 ? 22.722 -9.826 -29.977 1.00 43.34 182 SER A N 1
ATOM 1434 C CA . SER A 1 182 ? 23.768 -10.474 -29.160 1.00 43.34 182 SER A CA 1
ATOM 1435 C C . SER A 1 182 ? 24.355 -11.741 -29.793 1.00 43.34 182 SER A C 1
ATOM 1437 O O . SER A 1 182 ? 25.215 -12.371 -29.185 1.00 43.34 182 SER A O 1
ATOM 1439 N N . GLY A 1 183 ? 23.910 -12.136 -30.992 1.00 41.69 183 GLY A N 1
ATOM 1440 C CA . GLY A 1 183 ? 24.253 -13.449 -31.547 1.00 41.69 183 GLY A CA 1
ATOM 1441 C C . GLY A 1 183 ? 24.323 -13.573 -33.065 1.00 41.69 183 GLY A C 1
ATOM 1442 O O . GLY A 1 183 ? 24.391 -14.701 -33.541 1.00 41.69 183 GLY A O 1
ATOM 1443 N N . VAL A 1 184 ? 24.322 -12.480 -33.840 1.00 40.56 184 VAL A N 1
ATOM 1444 C CA . VAL A 1 184 ? 24.639 -12.568 -35.276 1.00 40.56 184 VAL A CA 1
ATOM 1445 C C . VAL A 1 184 ? 26.137 -12.301 -35.471 1.00 40.56 184 VAL A C 1
ATOM 1447 O O . VAL A 1 184 ? 26.548 -11.136 -35.462 1.00 40.56 184 VAL A O 1
ATOM 1450 N N . PRO A 1 185 ? 26.974 -13.342 -35.653 1.00 37.59 185 PRO A N 1
ATOM 1451 C CA . PRO A 1 185 ? 28.351 -13.160 -36.091 1.00 37.59 185 PRO A CA 1
ATOM 1452 C C . PRO A 1 185 ? 28.316 -12.568 -37.507 1.00 37.59 185 PRO A C 1
ATOM 1454 O O . PRO A 1 185 ? 27.977 -13.252 -38.467 1.00 37.59 185 PRO A O 1
ATOM 1457 N N . GLY A 1 186 ? 28.573 -11.263 -37.619 1.00 44.59 186 GLY A N 1
ATOM 1458 C CA . GLY A 1 186 ? 28.534 -10.525 -38.889 1.00 44.59 186 GLY A CA 1
ATOM 1459 C C . GLY A 1 186 ? 27.841 -9.162 -38.827 1.00 44.59 186 GLY A C 1
ATOM 1460 O O . GLY A 1 186 ? 28.008 -8.366 -39.743 1.00 44.59 186 GLY A O 1
ATOM 1461 N N . ALA A 1 187 ? 27.112 -8.853 -37.747 1.00 45.59 187 ALA A N 1
ATOM 1462 C CA . ALA A 1 187 ? 26.516 -7.529 -37.521 1.00 45.59 187 ALA A CA 1
ATOM 1463 C C . ALA A 1 187 ? 27.391 -6.607 -36.647 1.00 45.59 187 ALA A C 1
ATOM 1465 O O . ALA A 1 187 ? 26.907 -5.608 -36.120 1.00 45.59 187 ALA A O 1
ATOM 1466 N N . GLN A 1 188 ? 28.686 -6.916 -36.508 1.00 49.06 188 GLN A N 1
ATOM 1467 C CA . GLN A 1 188 ? 29.686 -5.920 -36.124 1.00 49.06 188 GLN A CA 1
ATOM 1468 C C . GLN A 1 188 ? 29.830 -4.957 -37.305 1.00 49.06 188 GLN A C 1
ATOM 1470 O O . GLN A 1 188 ? 30.702 -5.102 -38.156 1.00 49.06 188 GLN A O 1
ATOM 1475 N N . SER A 1 189 ? 28.891 -4.021 -37.431 1.00 53.81 189 SER A N 1
ATOM 1476 C CA . SER A 1 189 ? 29.021 -2.929 -38.386 1.00 53.81 189 SER A CA 1
ATOM 1477 C C . SER A 1 189 ? 30.340 -2.216 -38.091 1.00 53.81 189 SER A C 1
ATOM 1479 O O . SER A 1 189 ? 30.558 -1.844 -36.938 1.00 53.81 189 SER A O 1
ATOM 1481 N N . ALA A 1 190 ? 31.176 -1.999 -39.109 1.00 51.69 190 ALA A N 1
ATOM 1482 C CA . ALA A 1 190 ? 32.480 -1.322 -39.033 1.00 51.69 190 ALA A CA 1
ATOM 1483 C C . ALA A 1 190 ? 32.476 -0.010 -38.214 1.00 51.69 190 ALA A C 1
ATOM 1485 O O . ALA A 1 190 ? 33.499 0.420 -37.700 1.00 51.69 190 ALA A O 1
ATOM 1486 N N . CYS A 1 191 ? 31.303 0.595 -38.015 1.00 56.00 191 CYS A N 1
ATOM 1487 C CA . CYS A 1 191 ? 31.120 1.745 -37.144 1.00 56.00 191 CYS A CA 1
ATOM 1488 C C . CYS A 1 191 ? 31.447 1.502 -35.655 1.00 56.00 191 CYS A C 1
ATOM 1490 O O . CYS A 1 191 ? 31.786 2.454 -34.956 1.00 56.00 191 CYS A O 1
ATOM 1492 N N . ILE A 1 192 ? 31.327 0.271 -35.143 1.00 59.97 192 ILE A N 1
ATOM 1493 C CA . ILE A 1 192 ? 31.598 -0.020 -33.723 1.00 59.97 192 ILE A CA 1
ATOM 1494 C C . ILE A 1 192 ? 33.100 0.118 -33.429 1.00 59.97 192 ILE A C 1
ATOM 1496 O O . ILE A 1 192 ? 33.459 0.681 -32.395 1.00 59.97 192 ILE A O 1
ATOM 1500 N N . GLU A 1 193 ? 33.960 -0.318 -34.357 1.00 59.03 193 GLU A N 1
ATOM 1501 C CA . GLU A 1 193 ? 35.419 -0.191 -34.232 1.00 59.03 193 GLU A CA 1
ATOM 1502 C C . GLU A 1 193 ? 35.893 1.260 -34.411 1.00 59.03 193 GLU A C 1
ATOM 1504 O O . GLU A 1 193 ? 36.767 1.712 -33.675 1.00 59.03 193 GLU A O 1
ATOM 1509 N N . ASP A 1 194 ? 35.265 2.029 -35.309 1.00 62.50 194 ASP A N 1
ATOM 1510 C CA . ASP A 1 194 ? 35.631 3.434 -35.552 1.00 62.50 194 ASP A CA 1
ATOM 1511 C C . ASP A 1 194 ? 35.202 4.394 -34.424 1.00 62.50 194 ASP A C 1
ATOM 1513 O O . ASP A 1 194 ? 35.767 5.484 -34.290 1.00 62.50 194 ASP A O 1
ATOM 1517 N N . CYS A 1 195 ? 34.186 4.041 -33.625 1.00 65.62 195 CYS A N 1
ATOM 1518 C CA . CYS A 1 195 ? 33.572 4.962 -32.658 1.00 65.62 195 CYS A CA 1
ATOM 1519 C C . CYS A 1 195 ? 33.782 4.618 -31.172 1.00 65.62 195 CYS A C 1
ATOM 1521 O O . CYS A 1 195 ? 33.323 5.398 -30.337 1.00 65.62 195 CYS A O 1
ATOM 1523 N N . ASN A 1 196 ? 34.478 3.526 -30.814 1.00 68.56 196 ASN A N 1
ATOM 1524 C CA . ASN A 1 196 ? 34.766 3.139 -29.415 1.00 68.56 196 ASN A CA 1
ATOM 1525 C C . ASN A 1 196 ? 33.535 3.268 -28.482 1.00 68.56 196 ASN A C 1
ATOM 1527 O O . ASN A 1 196 ? 33.575 3.919 -27.434 1.00 68.56 196 ASN A O 1
ATOM 1531 N N . CYS A 1 197 ? 32.406 2.669 -28.873 1.00 68.81 197 CYS A N 1
ATOM 1532 C CA . CYS A 1 197 ? 31.107 2.857 -28.213 1.00 68.81 197 CYS A CA 1
ATOM 1533 C C . CYS A 1 197 ? 30.930 2.114 -26.858 1.00 68.81 197 CYS A C 1
ATOM 1535 O O . CYS A 1 197 ? 29.796 1.984 -26.396 1.00 68.81 197 CYS A O 1
ATOM 1537 N N . ASP A 1 198 ? 31.996 1.655 -26.190 1.00 64.25 198 ASP A N 1
ATOM 1538 C CA . ASP A 1 198 ? 31.925 0.765 -25.009 1.00 64.25 198 ASP A CA 1
ATOM 1539 C C . ASP A 1 198 ? 31.273 1.387 -23.758 1.00 64.25 198 ASP A C 1
ATOM 1541 O O . ASP A 1 198 ? 30.668 0.683 -22.949 1.00 64.25 198 ASP A O 1
ATOM 1545 N N . TYR A 1 199 ? 31.357 2.712 -23.589 1.00 66.56 199 TYR A N 1
ATOM 1546 C CA . TYR A 1 199 ? 30.892 3.416 -22.379 1.00 66.56 199 TYR A CA 1
ATOM 1547 C C . TYR A 1 199 ? 29.774 4.435 -22.641 1.00 66.56 199 TYR A C 1
ATOM 1549 O O . TYR A 1 199 ? 29.685 5.474 -21.983 1.00 66.56 199 TYR A O 1
ATOM 1557 N N . VAL A 1 200 ? 28.898 4.159 -23.604 1.00 67.50 200 VAL A N 1
ATOM 1558 C CA . VAL A 1 200 ? 27.768 5.046 -23.923 1.00 67.50 200 VAL A CA 1
ATOM 1559 C C . VAL A 1 200 ? 26.561 4.799 -23.016 1.00 67.50 200 VAL A C 1
ATOM 1561 O O . VAL A 1 200 ? 26.206 3.667 -22.694 1.00 67.50 200 VAL A O 1
ATOM 1564 N N . THR A 1 201 ? 25.896 5.885 -22.613 1.00 65.19 201 THR A N 1
ATOM 1565 C CA . THR A 1 201 ? 24.648 5.803 -21.840 1.00 65.19 201 THR A CA 1
ATOM 1566 C C . THR A 1 201 ? 23.565 5.133 -22.686 1.00 65.19 201 THR A C 1
ATOM 1568 O O . THR A 1 201 ? 23.409 5.461 -23.863 1.00 65.19 201 THR A O 1
ATOM 1571 N N . TYR A 1 202 ? 22.815 4.206 -22.084 1.00 69.81 202 TYR A N 1
ATOM 1572 C CA . TYR A 1 202 ? 21.698 3.534 -22.744 1.00 69.81 202 TYR A CA 1
ATOM 1573 C C . TYR A 1 202 ? 20.640 4.562 -23.167 1.00 69.81 202 TYR A C 1
ATOM 1575 O O . TYR A 1 202 ? 20.002 5.183 -22.315 1.00 69.81 202 TYR A O 1
ATOM 1583 N N . ASN A 1 203 ? 20.478 4.754 -24.475 1.00 68.50 203 ASN A N 1
ATOM 1584 C CA . ASN A 1 203 ? 19.496 5.666 -25.053 1.00 68.50 203 ASN A CA 1
ATOM 1585 C C . ASN A 1 203 ? 19.008 5.083 -26.387 1.00 68.50 203 ASN A C 1
ATOM 1587 O O . ASN A 1 203 ? 19.601 5.374 -27.429 1.00 68.50 203 ASN A O 1
ATOM 1591 N N . PRO A 1 204 ? 18.008 4.189 -26.358 1.00 70.00 204 PRO A N 1
ATOM 1592 C CA . PRO A 1 204 ? 17.666 3.382 -27.512 1.00 70.00 204 PRO A CA 1
ATOM 1593 C C . PRO A 1 204 ? 17.108 4.231 -28.651 1.00 70.00 204 PRO A C 1
ATOM 1595 O O . PRO A 1 204 ? 16.224 5.060 -28.445 1.00 70.00 204 PRO A O 1
ATOM 1598 N N . VAL A 1 205 ? 17.601 3.979 -29.861 1.00 69.00 205 VAL A N 1
ATOM 1599 C CA . VAL A 1 205 ? 17.138 4.634 -31.092 1.00 69.00 205 VAL A CA 1
ATOM 1600 C C . VAL A 1 205 ? 16.607 3.593 -32.069 1.00 69.00 205 VAL A C 1
ATOM 1602 O O . VAL A 1 205 ? 17.151 2.490 -32.163 1.00 69.00 205 VAL A O 1
ATOM 1605 N N . CYS A 1 206 ? 15.543 3.936 -32.790 1.00 73.25 206 CYS A N 1
ATOM 1606 C CA . CYS A 1 206 ? 14.968 3.100 -33.840 1.00 73.25 206 CYS A CA 1
ATOM 1607 C C . CYS A 1 206 ? 15.424 3.615 -35.207 1.00 73.25 206 CYS A C 1
ATOM 1609 O O . CYS A 1 206 ? 15.376 4.816 -35.454 1.00 73.25 206 CYS A O 1
ATOM 1611 N N . SER A 1 207 ? 15.859 2.709 -36.079 1.00 67.81 207 SER A N 1
ATOM 1612 C CA . SER A 1 207 ? 16.097 2.989 -37.496 1.00 67.81 207 SER A CA 1
ATOM 1613 C C . SER A 1 207 ? 14.815 2.763 -38.298 1.00 67.81 207 SER A C 1
ATOM 1615 O O . SER A 1 207 ? 13.955 1.981 -37.882 1.00 67.81 207 SER A O 1
ATOM 1617 N N . ASP A 1 208 ? 14.714 3.415 -39.455 1.00 70.00 208 ASP A N 1
ATOM 1618 C CA . ASP A 1 208 ? 13.605 3.271 -40.406 1.00 70.00 208 ASP A CA 1
ATOM 1619 C C . ASP A 1 208 ? 13.371 1.808 -40.834 1.00 70.00 208 ASP A C 1
ATOM 1621 O O . ASP A 1 208 ? 12.243 1.423 -41.133 1.00 70.00 208 ASP A O 1
ATOM 1625 N N . ASP A 1 209 ? 14.399 0.955 -40.742 1.00 65.25 209 ASP A N 1
ATOM 1626 C CA . ASP A 1 209 ? 14.318 -0.492 -40.994 1.00 65.25 209 ASP A CA 1
ATOM 1627 C C . ASP A 1 209 ? 13.663 -1.293 -39.844 1.00 65.25 209 ASP A C 1
ATOM 1629 O O . ASP A 1 209 ? 13.686 -2.527 -39.832 1.00 65.25 209 ASP A O 1
ATOM 1633 N N . GLY A 1 210 ? 13.131 -0.619 -38.819 1.00 64.19 210 GLY A N 1
ATOM 1634 C CA . GLY A 1 210 ? 12.496 -1.244 -37.653 1.00 64.19 210 GLY A CA 1
ATOM 1635 C C . GLY A 1 210 ? 13.474 -1.891 -36.665 1.00 64.19 210 GLY A C 1
ATOM 1636 O O . GLY A 1 210 ? 13.053 -2.592 -35.743 1.00 64.19 210 GLY A O 1
ATOM 1637 N N . ARG A 1 211 ? 14.783 -1.667 -36.834 1.00 65.75 211 ARG A N 1
ATOM 1638 C CA . ARG A 1 211 ? 15.838 -2.151 -35.927 1.00 65.75 211 ARG A CA 1
ATOM 1639 C C . ARG A 1 211 ? 16.068 -1.150 -34.799 1.00 65.75 211 ARG A C 1
ATOM 1641 O O . ARG A 1 211 ? 16.119 0.053 -35.040 1.00 65.75 211 ARG A O 1
ATOM 1648 N N . THR A 1 212 ? 16.250 -1.639 -33.576 1.00 64.38 212 THR A N 1
ATOM 1649 C CA . THR A 1 212 ? 16.572 -0.792 -32.418 1.00 64.38 212 THR A CA 1
ATOM 1650 C C . THR A 1 212 ? 18.020 -0.988 -31.991 1.00 64.38 212 THR A C 1
ATOM 1652 O O . THR A 1 212 ? 18.473 -2.122 -31.831 1.00 64.38 212 THR A O 1
ATOM 1655 N N . PHE A 1 213 ? 18.720 0.113 -31.743 1.00 69.25 213 PHE A N 1
ATOM 1656 C CA . PHE A 1 213 ? 20.106 0.125 -31.284 1.00 69.25 213 PHE A CA 1
ATOM 1657 C C . PHE A 1 213 ? 20.192 0.560 -29.819 1.00 69.25 213 PHE A C 1
ATOM 1659 O O . PHE A 1 213 ? 19.335 1.290 -29.328 1.00 69.25 213 PHE A O 1
ATOM 1666 N N . ILE A 1 214 ? 21.239 0.117 -29.116 1.00 69.00 214 ILE A N 1
ATOM 1667 C CA . ILE A 1 214 ? 21.492 0.412 -27.690 1.00 69.00 214 ILE A CA 1
ATOM 1668 C C . ILE A 1 214 ? 21.698 1.919 -27.454 1.00 69.00 214 ILE A C 1
ATOM 1670 O O . ILE A 1 214 ? 21.299 2.461 -26.421 1.00 69.00 214 ILE A O 1
ATOM 1674 N N . SER A 1 215 ? 22.316 2.597 -28.421 1.00 72.38 215 SER A N 1
ATOM 1675 C CA . SER A 1 215 ? 22.503 4.045 -28.441 1.00 72.38 215 SER A CA 1
ATOM 1676 C C . SER A 1 215 ? 22.689 4.551 -29.872 1.00 72.38 215 SER A C 1
ATOM 1678 O O . SER A 1 215 ? 22.954 3.760 -30.778 1.00 72.38 215 SER A O 1
ATOM 1680 N N . ALA A 1 216 ? 22.616 5.871 -30.072 1.00 73.00 216 ALA A N 1
ATOM 1681 C CA . ALA A 1 216 ? 22.903 6.512 -31.361 1.00 73.00 216 ALA A CA 1
ATOM 1682 C C . ALA A 1 216 ? 24.301 6.160 -31.921 1.00 73.00 216 ALA A C 1
ATOM 1684 O O . ALA A 1 216 ? 24.454 6.014 -33.129 1.00 73.00 216 ALA A O 1
ATOM 1685 N N . CYS A 1 217 ? 25.291 5.935 -31.045 1.00 72.44 217 CYS A N 1
ATOM 1686 C CA . CYS A 1 217 ? 26.644 5.491 -31.417 1.00 72.44 217 CYS A CA 1
ATOM 1687 C C . CYS A 1 217 ? 26.612 4.126 -32.124 1.00 72.44 217 CYS A C 1
ATOM 1689 O O . CYS A 1 217 ? 27.200 3.950 -33.185 1.00 72.44 217 CYS A O 1
ATOM 1691 N N . HIS A 1 218 ? 25.830 3.185 -31.586 1.00 73.94 218 HIS A N 1
ATOM 1692 C CA . HIS A 1 218 ? 25.664 1.845 -32.156 1.00 73.94 218 HIS A CA 1
ATOM 1693 C C . HIS A 1 218 ? 24.837 1.837 -33.450 1.00 73.94 218 HIS A C 1
ATOM 1695 O O . HIS A 1 218 ? 24.890 0.865 -34.194 1.00 73.94 218 HIS A O 1
ATOM 1701 N N . ALA A 1 219 ? 24.081 2.905 -33.719 1.00 71.31 219 ALA A N 1
ATOM 1702 C CA . ALA A 1 219 ? 23.346 3.096 -34.967 1.00 71.31 219 ALA A CA 1
ATOM 1703 C C . ALA A 1 219 ? 24.195 3.756 -36.074 1.00 71.31 219 ALA A C 1
ATOM 1705 O O . ALA A 1 219 ? 23.716 3.927 -37.190 1.00 71.31 219 ALA A O 1
ATOM 1706 N N . GLY A 1 220 ? 25.440 4.145 -35.777 1.00 70.62 220 GLY A N 1
ATOM 1707 C CA . GLY A 1 220 ? 26.328 4.828 -36.717 1.00 70.62 220 GLY A CA 1
ATOM 1708 C C . GLY A 1 220 ? 26.131 6.337 -36.841 1.00 70.62 220 GLY A C 1
ATOM 1709 O O . GLY A 1 220 ? 26.703 6.971 -37.730 1.00 70.62 220 GLY A O 1
ATOM 1710 N N . CYS A 1 221 ? 25.351 6.938 -35.942 1.00 63.72 221 CYS A N 1
ATOM 1711 C CA . CYS A 1 221 ? 25.095 8.372 -35.955 1.00 63.72 221 CYS A CA 1
ATOM 1712 C C . CYS A 1 221 ? 26.260 9.138 -35.309 1.00 63.72 221 CYS A C 1
ATOM 1714 O O . CYS A 1 221 ? 26.468 9.065 -34.098 1.00 63.72 221 CYS A O 1
ATOM 1716 N N . LYS A 1 222 ? 26.993 9.925 -36.111 1.00 60.12 222 LYS A N 1
ATOM 1717 C CA . LYS A 1 222 ? 28.090 10.800 -35.642 1.00 60.12 222 LYS A CA 1
ATOM 1718 C C . LYS A 1 222 ? 27.605 12.113 -35.008 1.00 60.12 222 LYS A C 1
ATOM 1720 O O . LYS A 1 222 ? 28.376 12.784 -34.329 1.00 60.12 222 LYS A O 1
ATOM 1725 N N . THR A 1 223 ? 26.337 12.472 -35.196 1.00 51.50 223 THR A N 1
ATOM 1726 C CA . THR A 1 223 ? 25.714 13.689 -34.655 1.00 51.50 223 THR A CA 1
ATOM 1727 C C . THR A 1 223 ? 24.310 13.377 -34.146 1.00 51.50 223 THR A C 1
ATOM 1729 O O . THR A 1 223 ? 23.501 12.817 -34.885 1.00 51.50 223 THR A O 1
ATOM 1732 N N . LEU A 1 224 ? 24.018 13.740 -32.890 1.00 47.59 224 LEU A N 1
ATOM 1733 C CA . LEU A 1 224 ? 22.638 13.844 -32.413 1.00 47.59 224 LEU A CA 1
ATOM 1734 C C . LEU A 1 224 ? 22.011 15.063 -33.091 1.00 47.59 224 LEU A C 1
ATOM 1736 O O . LEU A 1 224 ? 22.506 16.176 -32.911 1.00 47.59 224 LEU A O 1
ATOM 1740 N N . THR A 1 225 ? 20.945 14.842 -33.849 1.00 37.66 225 THR A N 1
ATOM 1741 C CA . THR A 1 225 ? 20.059 15.907 -34.334 1.00 37.66 225 THR A CA 1
ATOM 1742 C C . THR A 1 225 ? 18.700 15.703 -33.699 1.00 37.66 225 THR A C 1
ATOM 1744 O O . THR A 1 225 ? 18.319 14.518 -33.556 1.00 37.66 225 THR A O 1
#